Protein AF-A0A850M6I7-F1 (afdb_monomer)

Foldseek 3Di:
DDQLVVLQVVLLVCLVLLVLVVSQVSLVVSLVVCVVVVPLVSNLSSLQSNLSSCQVVLVLVSSLVSLVVSCVSCVVVVVLVSNLSSLLSNLVSCVVVVVLVVSLVSLVVSLVCCVPPVVDLLSNLVSLLSNLVSCVSVVVLVSSLVSLVVSLVSCVVVVNLVSVLSSLQSNLSSCVVVVNLVSNLVSLVSSLVSCVVVVVLPSNLVSLQVNLVSCVVVVVLVSSLVSLVSSLVSCVVSVVPVSNVVSVVSNVVSVVVVVVVVVVD

Solvent-accessible surface area (backbone atoms only — not comparable to full-atom values): 12722 Å² total; per-residue (Å²): 131,54,75,38,56,53,27,36,55,51,14,51,52,27,35,79,71,68,40,24,88,68,10,44,65,31,27,51,56,15,36,57,45,24,57,74,68,63,37,63,70,58,32,31,55,37,26,43,53,42,15,63,29,27,42,86,72,68,37,45,70,61,11,43,55,24,24,53,55,20,30,53,47,20,55,76,69,65,34,65,67,49,34,49,50,26,33,50,54,40,21,54,49,30,42,75,69,68,38,43,69,60,17,47,54,42,41,53,52,41,41,49,46,27,64,76,71,65,66,40,58,64,61,40,11,44,44,28,31,52,51,13,51,47,29,46,76,69,66,39,44,68,62,11,43,56,32,13,52,54,12,26,54,46,9,62,77,67,69,32,55,68,35,31,22,52,14,27,39,53,43,12,52,43,27,46,74,72,68,40,51,70,60,13,48,56,26,35,52,55,17,37,56,40,26,54,74,71,60,38,58,67,60,32,23,51,42,29,40,52,49,14,53,48,30,46,74,72,64,40,53,71,59,12,48,52,27,25,52,54,14,27,57,41,21,55,76,70,67,34,61,69,57,29,52,51,30,50,53,52,48,52,54,53,52,49,55,51,51,56,56,65,73,74,112

Secondary structure (DSSP, 8-state):
--HHHHHHHHHHHHHHTT-HHHHHHHHHHHHHHHHHTT-HHHHHHHHHHHHHHHGGGT-HHHHHHHHHHHHHHHHHTT-HHHHHHHHHHHHHHHHHTT-HHHHHHHHHHHHHHIIIII--HHHHHHHHHHHHHHHHHTT-HHHHHHHHHHHHHHHHHTT-HHHHHHHHHHHHHHHHHTT-HHHHHHHHHHHHHHHHHTT-HHHHHHHHHHHHHHHHHTT-HHHHHHHHHHHHHHHHHTT-HHHHHHHHHHHHHHHHHHHHHHT--

Mean predicted aligned error: 3.93 Å

Structure (mmCIF, N/CA/C/O backbone):
data_AF-A0A850M6I7-F1
#
_entry.id   AF-A0A850M6I7-F1
#
loop_
_atom_site.group_PDB
_atom_site.id
_atom_site.type_symbol
_atom_site.label_atom_id
_atom_site.label_alt_id
_atom_site.label_comp_id
_atom_site.label_asym_id
_atom_site.label_entity_id
_atom_site.label_seq_id
_atom_site.pdbx_PDB_ins_code
_atom_site.Cartn_x
_atom_site.Cartn_y
_atom_site.Cartn_z
_atom_site.occupancy
_atom_site.B_iso_or_equiv
_atom_site.auth_seq_id
_atom_site.auth_comp_id
_atom_site.auth_asym_id
_atom_site.auth_atom_id
_atom_site.pdbx_PDB_model_num
ATOM 1 N N . MET A 1 1 ? -1.818 12.433 -30.921 1.00 75.25 1 MET A N 1
ATOM 2 C CA . MET A 1 1 ? -1.806 11.221 -30.069 1.00 75.25 1 MET A CA 1
ATOM 3 C C . MET A 1 1 ? -1.980 9.997 -30.957 1.00 75.25 1 MET A C 1
ATOM 5 O O . MET A 1 1 ? -3.017 9.905 -31.617 1.00 75.25 1 MET A O 1
ATOM 9 N N . SER A 1 2 ? -0.970 9.123 -31.022 1.00 91.75 2 SER A N 1
ATOM 10 C CA . SER A 1 2 ? -0.988 7.907 -31.856 1.00 91.75 2 SER A CA 1
ATOM 11 C C . SER A 1 2 ? -2.051 6.905 -31.378 1.00 91.75 2 SER A C 1
ATOM 13 O O . SER A 1 2 ? -2.595 7.035 -30.276 1.00 91.75 2 SER A O 1
ATOM 15 N N . LYS A 1 3 ? -2.375 5.895 -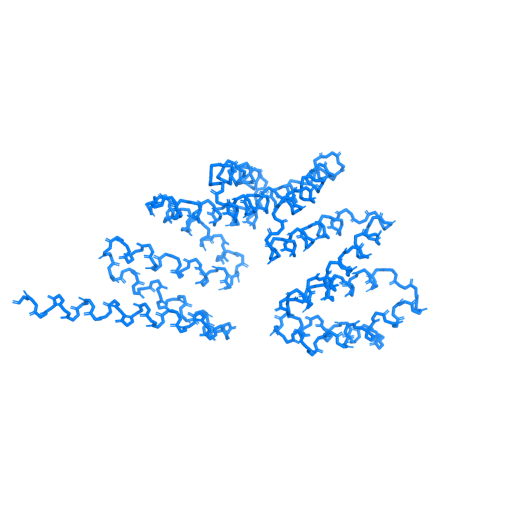32.200 1.00 95.19 3 LYS A N 1
ATOM 16 C CA . LYS A 1 3 ? -3.307 4.821 -31.806 1.00 95.19 3 LYS A CA 1
ATOM 17 C C . LYS A 1 3 ? -2.815 4.092 -30.547 1.00 95.19 3 LYS A C 1
ATOM 19 O O . LYS A 1 3 ? -3.613 3.904 -29.631 1.00 95.19 3 LYS A O 1
ATOM 24 N N . GLY A 1 4 ? -1.519 3.769 -30.476 1.00 96.12 4 GLY A N 1
ATOM 25 C CA . GLY A 1 4 ? -0.890 3.156 -29.300 1.00 96.12 4 GLY A CA 1
ATOM 26 C C . GLY A 1 4 ? -1.052 4.012 -28.042 1.00 96.12 4 GLY A C 1
ATOM 27 O O . GLY A 1 4 ? -1.545 3.529 -27.028 1.00 96.12 4 GLY A O 1
ATOM 28 N N . GLN A 1 5 ? -0.777 5.318 -28.126 1.00 96.19 5 GLN A N 1
ATOM 29 C CA . GLN A 1 5 ? -0.933 6.240 -26.990 1.00 96.19 5 GLN A CA 1
ATOM 30 C C . GLN A 1 5 ? -2.384 6.352 -26.494 1.00 96.19 5 GLN A C 1
ATOM 32 O O . GLN A 1 5 ? -2.624 6.418 -25.288 1.00 96.19 5 GLN A O 1
ATOM 37 N N . LYS A 1 6 ? -3.372 6.350 -27.402 1.00 97.38 6 LYS A N 1
ATOM 38 C CA . LYS A 1 6 ? -4.796 6.355 -27.018 1.00 97.38 6 LYS A CA 1
ATOM 39 C C . LYS A 1 6 ? -5.184 5.071 -26.280 1.00 97.38 6 LYS A C 1
ATOM 41 O O . LYS A 1 6 ? -5.912 5.140 -25.290 1.00 97.38 6 LYS A O 1
ATOM 46 N N . LEU A 1 7 ? -4.710 3.919 -26.760 1.00 98.06 7 LEU A N 1
ATOM 47 C CA . LEU A 1 7 ? -4.954 2.618 -26.135 1.00 98.06 7 LEU A CA 1
ATOM 48 C C . LEU A 1 7 ? -4.300 2.530 -24.756 1.00 98.06 7 LEU A C 1
ATOM 50 O O . LEU A 1 7 ? -4.981 2.162 -23.801 1.00 98.06 7 LEU A O 1
ATOM 54 N N . LEU A 1 8 ? -3.039 2.951 -24.640 1.00 98.06 8 LEU A N 1
ATOM 55 C CA . LEU A 1 8 ? -2.314 3.004 -23.374 1.00 98.06 8 LEU A CA 1
ATOM 56 C C . LEU A 1 8 ? -3.050 3.873 -22.354 1.00 98.06 8 LEU A C 1
ATOM 58 O O . LEU A 1 8 ? -3.381 3.395 -21.275 1.00 98.06 8 LEU A O 1
ATOM 62 N N . ARG A 1 9 ? -3.397 5.115 -22.715 1.00 97.62 9 ARG A N 1
ATOM 63 C CA . ARG A 1 9 ? -4.124 6.027 -21.818 1.00 97.62 9 ARG A CA 1
ATOM 64 C C . ARG A 1 9 ? -5.452 5.433 -21.343 1.00 97.62 9 ARG A C 1
ATOM 66 O O . ARG A 1 9 ? -5.806 5.571 -20.176 1.00 97.62 9 ARG A O 1
ATOM 73 N N . ASN A 1 10 ? -6.195 4.782 -22.239 1.00 97.56 10 ASN A N 1
ATOM 74 C CA . ASN A 1 10 ? -7.451 4.125 -21.883 1.00 97.56 10 ASN A CA 1
ATOM 75 C C . ASN A 1 10 ? -7.222 2.931 -20.942 1.00 97.56 10 ASN A C 1
ATOM 77 O O . ASN A 1 10 ? -7.943 2.791 -19.958 1.00 97.56 10 ASN A O 1
ATOM 81 N N . GLY A 1 11 ? -6.205 2.112 -21.220 1.00 97.88 11 GLY A N 1
ATOM 82 C CA . GLY A 1 11 ? -5.793 1.006 -20.361 1.00 97.88 11 GLY A CA 1
ATOM 83 C C . GLY A 1 11 ? -5.413 1.479 -18.959 1.00 97.88 11 GLY A C 1
ATOM 84 O O . GLY A 1 11 ? -5.957 0.973 -17.986 1.00 97.88 11 GLY A O 1
ATOM 85 N N . ILE A 1 12 ? -4.574 2.5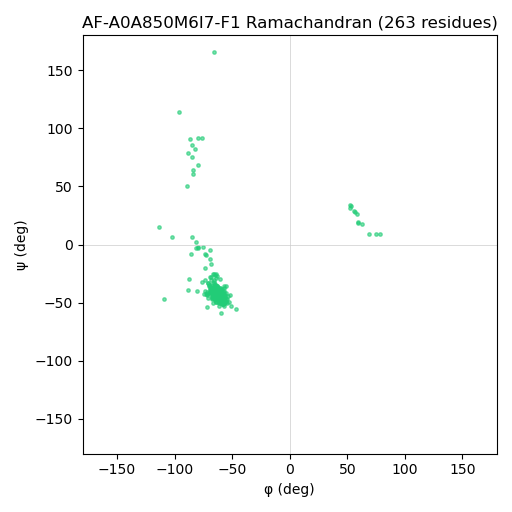12 -18.847 1.00 97.75 12 ILE A N 1
ATOM 86 C CA . ILE A 1 12 ? -4.177 3.117 -17.564 1.00 97.75 12 ILE A CA 1
ATOM 87 C C . ILE A 1 12 ? -5.401 3.571 -16.769 1.00 97.75 12 ILE A C 1
ATOM 89 O O . ILE A 1 12 ? -5.560 3.176 -15.619 1.00 97.75 12 ILE A O 1
ATOM 93 N N . LEU A 1 13 ? -6.319 4.312 -17.394 1.00 96.19 13 LEU A N 1
ATOM 94 C CA . LEU A 1 13 ? -7.533 4.770 -16.716 1.00 96.19 13 LEU A CA 1
ATOM 95 C C . LEU A 1 13 ? -8.390 3.593 -16.223 1.00 96.19 13 LEU A C 1
ATOM 97 O O . LEU A 1 13 ? -8.865 3.586 -15.093 1.00 96.19 13 LEU A O 1
ATOM 101 N N . LEU A 1 14 ? -8.581 2.567 -17.058 1.00 96.38 14 LEU A N 1
ATOM 102 C CA . LEU A 1 14 ? -9.333 1.371 -16.666 1.00 96.38 14 LEU A CA 1
ATOM 103 C C . LEU A 1 14 ? -8.640 0.596 -15.541 1.00 96.38 14 LEU A C 1
ATOM 105 O O . LEU A 1 14 ? -9.327 0.013 -14.703 1.00 96.38 14 LEU A O 1
ATOM 109 N N . THR A 1 15 ? -7.308 0.575 -15.534 1.00 93.88 15 THR A N 1
ATOM 110 C CA . THR A 1 15 ? -6.487 0.058 -14.439 1.00 93.88 15 THR A CA 1
ATOM 111 C C . THR A 1 15 ? -6.810 0.867 -13.178 1.00 93.88 15 THR A C 1
ATOM 113 O O . THR A 1 15 ? -7.379 0.327 -12.241 1.00 93.88 15 THR A O 1
ATOM 116 N N . GLU A 1 16 ? -6.625 2.180 -13.164 1.00 89.44 16 GLU A N 1
ATOM 117 C CA . GLU A 1 16 ? -6.916 3.025 -11.992 1.00 89.44 16 GLU A CA 1
ATOM 118 C C . GLU A 1 16 ? -8.360 2.893 -11.460 1.00 89.44 16 GLU A C 1
ATOM 120 O O . GLU A 1 16 ? -8.585 2.883 -10.248 1.00 89.44 16 GLU A O 1
ATOM 125 N N . GLU A 1 17 ? -9.342 2.704 -12.347 1.00 89.62 17 GLU A N 1
ATOM 126 C CA . GLU A 1 17 ? -10.754 2.474 -12.002 1.00 89.62 17 GLU A CA 1
ATOM 127 C C . GLU A 1 17 ? -11.069 1.061 -11.470 1.00 89.62 17 GLU A C 1
ATOM 129 O O . GLU A 1 17 ? -12.226 0.749 -11.169 1.00 89.62 17 GLU A O 1
ATOM 134 N N . GLY A 1 18 ? -10.087 0.166 -11.399 1.00 89.31 18 GLY A N 1
ATOM 135 C CA . GLY A 1 18 ? -10.280 -1.214 -10.962 1.00 89.31 18 GLY A CA 1
ATOM 136 C C . GLY A 1 18 ? -10.888 -2.145 -12.015 1.00 89.31 18 GLY A C 1
ATOM 137 O O . GLY A 1 18 ? -11.245 -3.289 -11.723 1.00 89.31 18 GLY A O 1
ATOM 138 N N . LYS A 1 19 ? -11.018 -1.691 -13.264 1.00 94.88 19 LYS A N 1
ATOM 139 C CA . LYS A 1 19 ? -11.614 -2.437 -14.386 1.00 94.88 19 LYS A CA 1
ATOM 140 C C . LYS A 1 19 ? -10.558 -3.271 -15.118 1.00 94.88 19 LYS A C 1
ATOM 142 O O . LYS A 1 19 ? -10.478 -3.267 -16.348 1.00 94.88 19 LYS A O 1
ATOM 147 N N . TRP A 1 20 ? -9.787 -4.051 -14.363 1.00 96.00 20 TRP A N 1
ATOM 148 C CA . TRP A 1 20 ? -8.590 -4.766 -14.827 1.00 96.00 20 TRP A CA 1
ATOM 149 C C . TRP A 1 20 ? -8.829 -5.656 -16.055 1.00 96.00 20 TRP A C 1
ATOM 151 O O . TRP A 1 20 ? -8.080 -5.593 -17.024 1.00 96.00 20 TRP A O 1
ATOM 161 N N . LYS A 1 21 ? -9.933 -6.420 -16.070 1.00 97.31 21 LYS A N 1
ATOM 162 C CA . LYS A 1 21 ? -10.300 -7.300 -17.200 1.00 97.31 21 LYS A CA 1
ATOM 163 C C . LYS A 1 21 ? -10.515 -6.541 -18.516 1.00 97.31 21 LYS A C 1
ATOM 165 O O . LYS A 1 21 ? -10.314 -7.112 -19.580 1.00 97.31 21 LYS A O 1
ATOM 170 N N . LYS A 1 22 ? -10.951 -5.277 -18.450 1.00 97.62 22 LYS A N 1
ATOM 171 C CA . LYS A 1 22 ? -11.131 -4.414 -19.629 1.00 97.62 22 LYS A CA 1
ATOM 172 C C . LYS A 1 22 ? -9.845 -3.675 -19.996 1.00 97.62 22 LYS A C 1
ATOM 174 O O . LYS A 1 22 ? -9.652 -3.372 -21.167 1.00 97.62 22 LYS A O 1
ATOM 179 N N . SER A 1 23 ? -8.998 -3.391 -19.007 1.00 97.88 23 SER A N 1
ATOM 180 C CA . SER A 1 23 ? -7.716 -2.715 -19.199 1.00 97.88 23 SER A CA 1
ATOM 181 C C . SER A 1 23 ? -6.721 -3.564 -19.994 1.00 97.88 23 SER A C 1
ATOM 183 O O . SER A 1 23 ? -6.196 -3.100 -21.004 1.00 97.88 23 SER A O 1
ATOM 185 N N . ILE A 1 24 ? -6.524 -4.825 -19.588 1.00 98.56 24 ILE A N 1
ATOM 186 C CA . ILE A 1 24 ? -5.531 -5.744 -20.170 1.00 98.56 24 ILE A CA 1
ATOM 187 C C . ILE A 1 24 ? -5.540 -5.756 -21.709 1.00 98.56 24 ILE A C 1
ATOM 189 O O . ILE A 1 24 ? -4.509 -5.413 -22.282 1.00 98.56 24 ILE A O 1
ATOM 193 N N . PRO A 1 25 ? -6.663 -6.020 -22.410 1.00 98.44 25 PRO A N 1
ATOM 194 C CA . PRO A 1 25 ? -6.646 -6.070 -23.874 1.00 98.44 25 PRO A CA 1
ATOM 195 C C . PRO A 1 25 ? -6.296 -4.723 -24.529 1.00 98.44 25 PRO A C 1
ATOM 197 O O . PRO A 1 25 ? -5.793 -4.693 -25.648 1.00 98.44 25 PRO A O 1
ATOM 200 N N . LYS A 1 26 ? -6.551 -3.587 -23.862 1.00 98.44 26 LYS A N 1
ATOM 201 C CA . LYS A 1 26 ? -6.135 -2.265 -24.362 1.00 98.44 26 LYS A CA 1
ATOM 202 C C . LYS A 1 26 ? -4.632 -2.076 -24.234 1.00 98.44 26 LYS A C 1
ATOM 204 O O . LYS A 1 26 ? -4.007 -1.582 -25.168 1.00 98.44 26 LYS A O 1
ATOM 209 N N . LEU A 1 27 ? -4.071 -2.484 -23.100 1.00 98.56 27 LEU A N 1
ATOM 210 C CA . LEU A 1 27 ? -2.638 -2.418 -22.851 1.00 98.56 27 LEU A CA 1
ATOM 211 C C . LEU A 1 27 ? -1.858 -3.402 -23.738 1.00 98.56 27 LEU A C 1
ATOM 213 O O . LEU A 1 27 ? -0.820 -3.026 -24.263 1.00 98.56 27 LEU A O 1
ATOM 217 N N . GLU A 1 28 ? -2.370 -4.609 -23.991 1.00 98.50 28 GLU A N 1
ATOM 218 C CA . GLU A 1 28 ? -1.746 -5.578 -24.910 1.00 98.50 28 GLU A CA 1
ATOM 219 C C . GLU A 1 28 ? -1.690 -5.045 -26.348 1.00 98.50 28 GLU A C 1
ATOM 221 O O . GLU A 1 28 ? -0.625 -5.035 -26.960 1.00 98.50 28 GLU A O 1
ATOM 226 N N . GLN A 1 29 ? -2.796 -4.489 -26.857 1.00 98.31 29 GLN A N 1
ATOM 227 C CA . GLN A 1 29 ? -2.811 -3.856 -28.183 1.00 98.31 29 GLN A CA 1
ATOM 228 C C . GLN A 1 29 ? -1.876 -2.641 -28.265 1.00 98.31 29 GLN A C 1
ATOM 230 O O . GLN A 1 29 ? -1.280 -2.384 -29.309 1.00 98.31 29 GLN A O 1
ATOM 235 N N . ALA A 1 30 ? -1.759 -1.861 -27.185 1.00 98.50 30 ALA A N 1
ATOM 236 C CA . ALA A 1 30 ? -0.800 -0.760 -27.129 1.00 98.50 30 ALA A CA 1
ATOM 237 C C . ALA A 1 30 ? 0.644 -1.284 -27.170 1.00 98.50 30 ALA A C 1
ATOM 239 O O . ALA A 1 30 ? 1.459 -0.759 -27.925 1.00 98.50 30 ALA A O 1
ATOM 240 N N . LEU A 1 31 ? 0.937 -2.346 -26.412 1.00 98.50 31 LEU A N 1
ATOM 241 C CA . LEU A 1 31 ? 2.252 -2.977 -26.351 1.00 98.50 31 LEU A CA 1
ATOM 242 C C . LEU A 1 31 ? 2.703 -3.487 -27.725 1.00 98.50 31 LEU A C 1
ATOM 244 O O . LEU A 1 31 ? 3.836 -3.229 -28.114 1.00 98.50 31 LEU A O 1
ATOM 248 N N . GLU A 1 32 ? 1.826 -4.150 -28.483 1.00 98.31 32 GLU A N 1
ATOM 249 C CA . GLU A 1 32 ? 2.121 -4.615 -29.851 1.00 98.31 32 GLU A CA 1
ATOM 250 C C . GLU A 1 32 ? 2.525 -3.467 -30.789 1.00 98.31 32 GLU A C 1
ATOM 252 O O . GLU A 1 32 ? 3.493 -3.575 -31.551 1.00 98.31 32 GLU A O 1
ATOM 257 N N . ILE A 1 33 ? 1.813 -2.339 -30.704 1.00 98.19 33 ILE A N 1
ATOM 258 C CA . ILE A 1 33 ? 2.122 -1.141 -31.491 1.00 98.19 33 ILE A CA 1
ATOM 259 C C . ILE A 1 33 ? 3.495 -0.597 -31.093 1.00 98.19 33 ILE A C 1
ATOM 261 O O . ILE A 1 33 ? 4.334 -0.375 -31.961 1.00 98.19 33 ILE A O 1
ATOM 265 N N . PHE A 1 34 ? 3.761 -0.434 -29.796 1.00 98.38 34 PHE A N 1
ATOM 266 C CA . PHE A 1 34 ? 5.032 0.127 -29.333 1.00 98.38 34 PHE A CA 1
ATOM 267 C C . PHE A 1 34 ? 6.230 -0.790 -29.589 1.00 98.38 34 PHE A C 1
ATOM 269 O O . PHE A 1 34 ? 7.319 -0.288 -29.858 1.00 98.38 34 PHE A O 1
ATOM 276 N 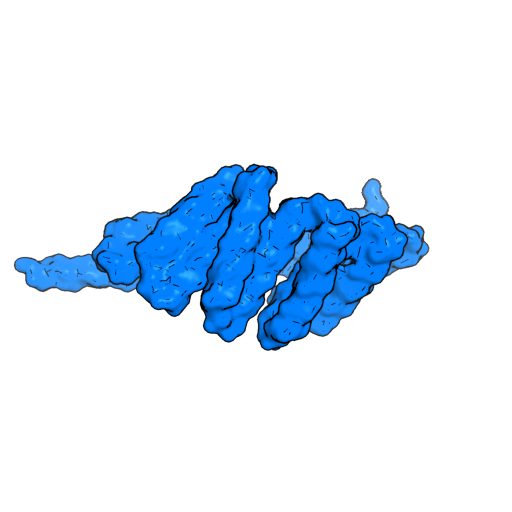N . LEU A 1 35 ? 6.035 -2.114 -29.579 1.00 97.56 35 LEU A N 1
ATOM 277 C CA . LEU A 1 35 ? 7.039 -3.086 -30.023 1.00 97.56 35 LEU A CA 1
ATOM 278 C C . LEU A 1 35 ? 7.384 -2.894 -31.505 1.00 97.56 35 LEU A C 1
ATOM 280 O O . LEU A 1 35 ? 8.560 -2.884 -31.863 1.00 97.56 35 LEU A O 1
ATOM 284 N N . THR A 1 36 ? 6.375 -2.680 -32.354 1.00 97.44 36 THR A N 1
ATOM 285 C CA . THR A 1 36 ? 6.567 -2.407 -33.790 1.00 97.44 36 THR A CA 1
ATOM 286 C C . THR A 1 36 ? 7.271 -1.067 -34.018 1.00 97.44 36 THR A C 1
ATOM 288 O O . THR A 1 36 ? 8.178 -0.968 -34.841 1.00 97.44 36 THR A O 1
ATOM 291 N N . GLU A 1 37 ? 6.896 -0.045 -33.248 1.00 96.44 37 GLU A N 1
ATOM 292 C CA . GLU A 1 37 ? 7.518 1.285 -33.260 1.00 96.44 37 GLU A CA 1
ATOM 293 C C . GLU A 1 37 ? 8.910 1.303 -32.598 1.00 96.44 37 GLU A C 1
ATOM 295 O O . GLU A 1 37 ? 9.612 2.308 -32.688 1.00 96.44 37 GLU A O 1
ATOM 300 N N . LYS A 1 38 ? 9.320 0.209 -31.933 1.00 96.12 38 LYS A N 1
ATOM 301 C CA . LYS A 1 38 ? 10.547 0.102 -31.120 1.00 96.12 38 LYS A CA 1
ATOM 302 C C . LYS A 1 38 ? 10.670 1.211 -30.064 1.00 96.12 38 LYS A C 1
ATOM 304 O O . LYS A 1 38 ? 11.769 1.659 -29.740 1.00 96.12 38 LYS A O 1
ATOM 309 N N . ASN A 1 39 ? 9.541 1.653 -29.512 1.00 96.25 39 ASN A N 1
ATOM 310 C CA . ASN A 1 39 ? 9.495 2.713 -28.511 1.00 96.25 39 ASN A CA 1
ATOM 311 C C . ASN A 1 39 ? 9.694 2.133 -27.102 1.00 96.25 39 ASN A C 1
ATOM 313 O O . ASN A 1 39 ? 8.729 1.743 -26.446 1.00 96.25 39 ASN A O 1
ATOM 317 N N . GLN A 1 40 ? 10.949 2.070 -26.648 1.00 95.69 40 GLN A N 1
ATOM 318 C CA . GLN A 1 40 ? 11.316 1.421 -25.381 1.00 95.69 40 GLN A CA 1
ATOM 319 C C . GLN A 1 40 ? 10.631 2.035 -24.156 1.00 95.69 40 GLN A C 1
ATOM 321 O O . GLN A 1 40 ? 10.140 1.297 -23.305 1.00 95.69 40 GLN A O 1
ATOM 326 N N . GLU A 1 41 ? 10.509 3.363 -24.102 1.00 95.31 41 GLU A N 1
ATOM 327 C CA . GLU A 1 41 ? 9.822 4.062 -23.008 1.00 95.31 41 GLU A CA 1
ATOM 328 C C . GLU A 1 41 ? 8.355 3.629 -22.900 1.00 95.31 41 GLU A C 1
ATOM 330 O O . GLU A 1 41 ? 7.869 3.264 -21.827 1.00 95.31 41 GLU A O 1
ATOM 335 N N . MET A 1 42 ? 7.645 3.610 -24.031 1.00 97.44 42 MET A N 1
ATOM 336 C CA . MET A 1 42 ? 6.235 3.224 -24.057 1.00 97.44 42 MET A CA 1
ATOM 337 C C . MET A 1 42 ? 6.046 1.724 -23.814 1.00 97.44 42 MET A C 1
ATOM 339 O O . MET A 1 42 ? 5.064 1.335 -23.178 1.00 97.44 42 MET A O 1
ATOM 343 N N . ILE A 1 43 ? 6.979 0.876 -24.263 1.00 98.38 43 ILE A N 1
ATOM 344 C CA . ILE A 1 43 ? 6.992 -0.559 -23.943 1.00 98.38 43 ILE A CA 1
ATOM 345 C C . ILE A 1 43 ? 7.132 -0.746 -22.428 1.00 98.38 43 ILE A C 1
ATOM 347 O O . ILE A 1 43 ? 6.299 -1.429 -21.829 1.00 98.38 43 ILE A O 1
ATOM 351 N N . ALA A 1 44 ? 8.136 -0.124 -21.802 1.00 97.88 44 ALA A N 1
ATOM 352 C CA . ALA A 1 44 ? 8.395 -0.223 -20.368 1.00 97.88 44 ALA A CA 1
ATOM 353 C C . ALA A 1 44 ? 7.172 0.218 -19.548 1.00 97.88 44 ALA A C 1
ATOM 355 O O . ALA A 1 44 ? 6.665 -0.544 -18.719 1.00 97.88 44 ALA A O 1
ATOM 356 N N . LEU A 1 45 ? 6.624 1.396 -19.861 1.00 97.38 45 LEU A N 1
ATOM 357 C CA . LEU A 1 45 ? 5.430 1.927 -19.206 1.00 97.38 45 LEU A CA 1
ATOM 358 C C . LEU A 1 45 ? 4.231 0.978 -19.346 1.00 97.38 45 LEU A C 1
ATOM 360 O O . LEU A 1 45 ? 3.560 0.658 -18.365 1.00 97.38 45 LEU A O 1
ATOM 364 N N . THR A 1 46 ? 3.976 0.478 -20.558 1.00 98.38 46 THR A N 1
ATOM 365 C CA . THR A 1 46 ? 2.845 -0.425 -20.823 1.00 98.38 46 THR A CA 1
ATOM 366 C C . THR A 1 46 ? 2.985 -1.748 -20.069 1.00 98.38 46 THR A C 1
ATOM 368 O O . THR A 1 46 ? 1.999 -2.254 -19.530 1.00 98.38 46 THR A O 1
ATOM 371 N N . ARG A 1 47 ? 4.203 -2.301 -19.983 1.00 98.62 47 ARG A N 1
ATOM 372 C CA . ARG A 1 47 ? 4.480 -3.533 -19.230 1.00 98.62 47 ARG A CA 1
ATOM 373 C C . ARG A 1 47 ? 4.229 -3.363 -17.737 1.00 98.62 47 ARG A C 1
ATOM 375 O O . ARG A 1 47 ? 3.557 -4.211 -17.153 1.00 98.62 47 ARG A O 1
ATOM 382 N N . SER A 1 48 ? 4.677 -2.256 -17.144 1.00 98.19 48 SER A N 1
ATOM 383 C CA . SER A 1 48 ? 4.383 -1.946 -15.739 1.00 98.19 48 SER A CA 1
ATOM 384 C C . SER A 1 48 ? 2.868 -1.953 -15.474 1.00 98.19 48 SER A C 1
ATOM 386 O O . SER A 1 48 ? 2.377 -2.690 -14.613 1.00 98.19 48 SER A O 1
ATOM 388 N N . PHE A 1 49 ? 2.083 -1.266 -16.312 1.00 98.38 49 PHE A N 1
ATOM 389 C CA . PHE A 1 49 ? 0.624 -1.243 -16.167 1.00 98.38 49 PHE A CA 1
ATOM 390 C C . PHE A 1 49 ? -0.062 -2.591 -16.425 1.00 98.38 49 PHE A C 1
ATOM 392 O O . PHE A 1 49 ? -1.063 -2.893 -15.768 1.00 98.38 49 PHE A O 1
ATOM 399 N N . LEU A 1 50 ? 0.452 -3.422 -17.338 1.00 98.56 50 LEU A N 1
ATOM 400 C CA . LEU A 1 50 ? -0.047 -4.791 -17.514 1.00 98.56 50 LEU A CA 1
ATOM 401 C C . LEU A 1 50 ? 0.186 -5.622 -16.254 1.00 98.56 50 LEU A C 1
ATOM 403 O O . LEU A 1 50 ? -0.735 -6.298 -15.794 1.00 98.56 50 LEU A O 1
ATOM 407 N N . GLY A 1 51 ? 1.382 -5.536 -15.666 1.00 98.12 51 GLY A N 1
ATOM 408 C CA . GLY A 1 51 ? 1.691 -6.207 -14.407 1.00 98.12 51 GLY A CA 1
ATOM 409 C C . GLY A 1 51 ? 0.732 -5.791 -13.290 1.00 98.12 51 GLY A C 1
ATOM 410 O O . GLY A 1 51 ? 0.129 -6.642 -12.625 1.00 98.12 51 GLY A O 1
ATOM 411 N N . MET A 1 52 ? 0.495 -4.482 -13.153 1.00 97.81 52 MET A N 1
ATOM 412 C CA . MET A 1 52 ? -0.466 -3.931 -12.193 1.00 97.81 52 MET A CA 1
ATOM 413 C C . MET A 1 52 ? -1.896 -4.422 -12.436 1.00 97.81 52 MET A C 1
ATOM 415 O O . MET A 1 52 ? -2.610 -4.679 -11.470 1.00 97.81 52 MET A O 1
ATOM 419 N N . ALA A 1 53 ? -2.323 -4.578 -13.693 1.00 97.94 53 ALA A N 1
ATOM 420 C CA . ALA A 1 53 ? -3.659 -5.064 -14.035 1.00 97.94 53 ALA A CA 1
ATOM 421 C C . ALA A 1 53 ? -3.817 -6.586 -13.837 1.00 97.94 53 ALA A C 1
ATOM 423 O O . ALA A 1 53 ? -4.896 -7.054 -13.465 1.00 97.94 53 ALA A O 1
ATOM 424 N N . TYR A 1 54 ? -2.756 -7.371 -14.038 1.00 98.44 54 TYR A N 1
ATOM 425 C CA . TYR A 1 54 ? -2.772 -8.820 -13.821 1.00 98.44 54 TYR A CA 1
ATOM 426 C C . TYR A 1 54 ? -2.818 -9.210 -12.342 1.00 98.44 54 TYR A C 1
ATOM 428 O O . TYR A 1 54 ? -3.570 -10.113 -11.956 1.00 98.44 54 TYR A O 1
ATOM 436 N N . ARG A 1 55 ? -2.067 -8.497 -11.499 1.00 97.62 55 ARG A N 1
ATOM 437 C CA . ARG A 1 55 ? -1.936 -8.758 -10.059 1.00 97.62 55 ARG A CA 1
ATOM 438 C C . ARG A 1 55 ? -3.274 -8.906 -9.300 1.00 97.62 55 ARG A C 1
ATOM 440 O O . ARG A 1 55 ? -3.455 -9.938 -8.652 1.00 97.62 55 ARG A O 1
ATOM 447 N N . PRO A 1 56 ? -4.251 -7.978 -9.378 1.00 95.44 56 PRO A N 1
ATOM 448 C CA . PRO A 1 56 ? -5.533 -8.096 -8.669 1.00 95.44 56 PRO A CA 1
ATOM 449 C C . PRO A 1 56 ? -6.429 -9.225 -9.199 1.00 95.44 56 PRO A C 1
ATOM 451 O O . PRO A 1 56 ? -7.345 -9.661 -8.504 1.00 95.44 56 PRO A O 1
ATOM 454 N N . LEU A 1 57 ? -6.163 -9.736 -10.406 1.00 96.81 57 LEU A N 1
ATOM 455 C CA . LEU A 1 57 ? -6.836 -10.914 -10.960 1.00 96.81 57 LEU A CA 1
ATOM 456 C C . LEU A 1 57 ? -6.188 -12.233 -10.513 1.00 96.81 57 LEU A C 1
ATOM 458 O O . LEU A 1 57 ? -6.582 -13.289 -11.002 1.00 96.81 57 LEU A O 1
ATOM 462 N N . L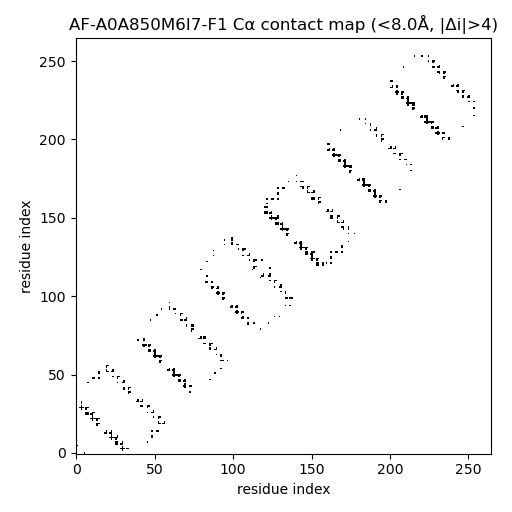YS A 1 58 ? -5.204 -12.180 -9.600 1.00 97.38 58 LYS A N 1
ATOM 463 C CA . LYS A 1 58 ? -4.394 -13.320 -9.139 1.00 97.38 58 LYS A CA 1
ATOM 464 C C . LYS A 1 58 ? -3.623 -14.025 -10.260 1.00 97.38 58 LYS A C 1
ATOM 466 O O . LYS A 1 58 ? -3.186 -15.157 -10.089 1.00 97.38 58 LYS A O 1
ATOM 471 N N . ARG A 1 59 ? -3.429 -13.346 -11.395 1.00 98.19 59 ARG A N 1
ATOM 472 C CA . ARG A 1 59 ? -2.572 -13.794 -12.501 1.00 98.19 59 ARG A CA 1
ATOM 473 C C . ARG A 1 59 ? -1.131 -13.393 -12.194 1.00 98.19 59 ARG A C 1
ATOM 475 O O . ARG A 1 59 ? -0.567 -12.509 -12.830 1.00 98.19 59 ARG A O 1
ATOM 482 N N . TYR A 1 60 ? -0.585 -13.962 -11.124 1.00 98.19 60 TYR A N 1
ATOM 483 C CA . TYR A 1 60 ? 0.679 -13.509 -10.547 1.00 98.19 60 TYR A CA 1
ATOM 484 C C . TYR A 1 60 ? 1.870 -13.801 -11.454 1.00 98.19 60 TYR A C 1
ATOM 486 O O . TYR A 1 60 ? 2.746 -12.958 -11.583 1.00 98.19 60 TYR A O 1
ATOM 494 N N . GLU A 1 61 ? 1.880 -14.950 -12.123 1.00 98.25 61 GLU A N 1
ATOM 495 C CA . GLU A 1 61 ? 2.930 -15.340 -13.063 1.00 98.25 61 GLU A CA 1
ATOM 496 C C . GLU A 1 61 ? 2.968 -14.394 -14.269 1.00 98.25 61 GLU A C 1
ATOM 498 O O . GLU A 1 61 ? 4.040 -13.946 -14.671 1.00 98.25 61 GLU A O 1
ATOM 503 N N . ASP A 1 62 ? 1.798 -14.017 -14.795 1.00 98.31 62 ASP A N 1
ATOM 504 C CA . ASP A 1 62 ? 1.701 -13.018 -15.861 1.00 98.31 62 ASP A CA 1
ATOM 505 C C . ASP A 1 62 ? 2.182 -11.650 -15.378 1.00 98.31 62 ASP A C 1
ATOM 507 O O . ASP A 1 62 ? 2.922 -10.977 -16.092 1.00 98.31 62 ASP A O 1
ATOM 511 N N . ALA A 1 63 ? 1.800 -11.247 -14.161 1.00 98.56 63 ALA A N 1
ATOM 512 C CA . ALA A 1 63 ? 2.233 -9.982 -13.583 1.00 98.56 63 ALA A CA 1
ATOM 513 C C . ALA A 1 63 ? 3.757 -9.924 -13.414 1.00 98.56 63 ALA A C 1
ATOM 515 O O . ALA A 1 63 ? 4.385 -8.978 -13.884 1.00 98.56 63 ALA A O 1
ATOM 516 N N . LEU A 1 64 ? 4.348 -10.962 -12.812 1.00 98.62 64 LEU A N 1
ATOM 517 C CA . LEU A 1 64 ? 5.793 -11.094 -12.632 1.00 98.62 64 LEU A CA 1
ATOM 518 C C . LEU A 1 64 ? 6.523 -11.055 -13.972 1.00 98.62 64 LEU A C 1
ATOM 520 O O . LEU A 1 64 ? 7.466 -10.289 -14.109 1.00 98.62 64 LEU A O 1
ATOM 524 N N . LYS A 1 65 ? 6.028 -11.771 -14.990 1.00 98.56 65 LYS A N 1
ATOM 525 C CA . LYS A 1 65 ? 6.603 -11.718 -16.340 1.00 98.56 65 LYS A CA 1
ATOM 526 C C . LYS A 1 65 ? 6.644 -10.291 -16.886 1.00 98.56 65 LYS A C 1
ATOM 528 O O . LYS A 1 65 ? 7.646 -9.897 -17.474 1.00 98.56 65 LYS A O 1
ATOM 533 N N . GLN A 1 66 ? 5.577 -9.508 -16.715 1.00 98.69 66 GLN A N 1
ATOM 534 C CA . GLN A 1 66 ? 5.584 -8.121 -17.188 1.00 98.69 66 GLN A CA 1
ATOM 535 C C . GLN A 1 66 ? 6.524 -7.231 -16.377 1.00 98.69 66 GLN A C 1
ATOM 537 O O . GLN A 1 66 ? 7.209 -6.402 -16.969 1.00 98.69 66 GLN A O 1
ATOM 542 N N . PHE A 1 67 ? 6.586 -7.408 -15.055 1.00 98.56 67 PHE A N 1
ATOM 543 C CA . PHE A 1 67 ? 7.489 -6.635 -14.206 1.00 98.56 67 PHE A CA 1
ATOM 544 C C . PHE A 1 67 ? 8.965 -6.991 -14.422 1.00 98.56 67 PHE A C 1
ATOM 546 O O . PHE A 1 67 ? 9.798 -6.093 -14.395 1.00 98.56 67 PHE A O 1
ATOM 553 N N . ASP A 1 68 ? 9.295 -8.252 -14.709 1.00 98.12 68 ASP A N 1
ATOM 554 C CA . ASP A 1 68 ? 10.655 -8.677 -15.059 1.00 98.12 68 ASP A CA 1
ATOM 555 C C . ASP A 1 68 ? 11.097 -8.078 -16.402 1.00 98.12 68 ASP A C 1
ATOM 557 O O . ASP A 1 68 ? 12.215 -7.583 -16.533 1.00 98.12 68 ASP A O 1
ATOM 561 N N . GLU A 1 69 ? 10.219 -8.081 -17.408 1.00 98.31 69 GLU A N 1
ATOM 562 C CA . GLU A 1 69 ? 10.493 -7.433 -18.695 1.00 98.31 69 GLU A CA 1
ATOM 563 C C . GLU A 1 69 ? 10.580 -5.904 -18.555 1.00 98.31 69 GLU A C 1
ATOM 565 O O . GLU A 1 69 ? 11.433 -5.277 -19.177 1.00 98.31 69 GLU A O 1
ATOM 570 N N . PHE A 1 70 ? 9.747 -5.298 -17.704 1.00 98.44 70 PHE A N 1
ATOM 571 C CA . PHE A 1 70 ? 9.866 -3.886 -17.338 1.00 98.44 70 PHE A CA 1
ATOM 572 C C . PHE A 1 70 ? 11.214 -3.594 -16.667 1.00 98.44 70 PHE A C 1
ATOM 574 O O . PHE A 1 70 ? 11.899 -2.675 -17.105 1.00 98.44 70 PHE A O 1
ATOM 581 N N . LEU A 1 71 ? 11.630 -4.406 -15.684 1.00 96.69 71 LEU A N 1
ATOM 582 C CA . LEU A 1 71 ? 12.907 -4.278 -14.976 1.00 96.69 71 LEU A CA 1
ATOM 583 C C . LEU A 1 71 ? 14.100 -4.304 -15.940 1.00 96.69 71 LEU A C 1
ATOM 585 O O . LEU A 1 71 ? 14.991 -3.466 -15.831 1.00 96.69 71 LEU A O 1
ATOM 589 N N . LYS A 1 72 ? 14.119 -5.234 -16.903 1.00 96.75 72 LYS A N 1
ATOM 590 C CA . LYS A 1 72 ? 15.186 -5.298 -17.919 1.00 96.75 72 LYS A CA 1
ATOM 591 C C . LYS A 1 72 ? 15.298 -3.988 -18.701 1.00 96.75 72 LYS A C 1
ATOM 593 O O . LYS A 1 72 ? 16.392 -3.448 -18.828 1.00 96.75 72 LYS A O 1
ATOM 598 N N . LEU A 1 73 ? 14.167 -3.451 -19.158 1.00 97.00 73 LEU A N 1
ATOM 599 C CA . LEU A 1 73 ? 14.131 -2.220 -19.949 1.00 97.00 73 LEU A CA 1
ATOM 600 C C . LEU A 1 73 ? 14.613 -1.005 -19.157 1.00 97.00 73 LEU A C 1
ATOM 602 O O . LEU A 1 73 ? 15.429 -0.233 -19.650 1.00 97.00 73 LEU A O 1
ATOM 606 N N . VAL A 1 74 ? 14.161 -0.845 -17.914 1.00 95.00 74 VAL A N 1
ATOM 607 C CA . VAL A 1 74 ? 14.581 0.294 -17.080 1.00 95.00 74 VAL A CA 1
ATOM 608 C C . VAL A 1 74 ? 16.051 0.198 -16.664 1.00 95.00 74 VAL A C 1
ATOM 610 O O . VAL A 1 74 ? 16.703 1.230 -16.527 1.00 95.00 74 VAL A O 1
ATOM 613 N N . ILE A 1 75 ? 16.619 -1.011 -16.556 1.00 91.62 75 ILE A N 1
ATOM 614 C CA . ILE A 1 75 ? 18.073 -1.197 -16.412 1.00 91.62 75 ILE A CA 1
ATOM 615 C C . ILE A 1 75 ? 18.805 -0.708 -17.670 1.00 91.62 75 ILE A C 1
ATOM 617 O O . ILE A 1 75 ? 19.751 0.072 -17.557 1.00 91.62 75 ILE A O 1
ATOM 621 N N . GLU A 1 76 ? 18.371 -1.128 -18.862 1.00 94.06 76 GLU A N 1
ATOM 622 C CA . GLU A 1 76 ? 18.979 -0.716 -20.139 1.00 94.06 76 GLU A CA 1
ATOM 623 C C . GLU A 1 76 ? 18.899 0.801 -20.352 1.00 94.06 76 GLU A C 1
ATOM 625 O O . GLU A 1 76 ? 19.866 1.431 -20.785 1.00 94.06 76 GLU A O 1
ATOM 630 N N . MET A 1 77 ? 17.770 1.403 -19.976 1.00 94.06 77 MET A N 1
ATOM 631 C CA . MET A 1 77 ? 17.542 2.848 -20.022 1.00 94.06 77 MET A CA 1
ATOM 632 C C . MET A 1 77 ? 18.298 3.617 -18.930 1.00 94.06 77 MET A C 1
ATOM 634 O O . MET A 1 77 ? 18.313 4.847 -18.955 1.00 94.06 77 MET A O 1
ATOM 638 N N . LYS A 1 78 ? 18.924 2.918 -17.973 1.00 89.69 78 LYS A N 1
ATOM 639 C CA . LYS A 1 78 ? 19.521 3.499 -16.759 1.00 89.69 78 LYS A CA 1
ATOM 640 C C . LYS A 1 78 ? 18.511 4.325 -15.948 1.00 89.69 78 LYS A C 1
ATOM 642 O O . LYS A 1 78 ? 18.890 5.263 -15.244 1.00 89.69 78 LYS A O 1
ATOM 647 N N . ASP A 1 79 ? 17.232 3.959 -16.032 1.00 89.56 79 ASP A N 1
ATOM 648 C CA . ASP A 1 79 ? 16.148 4.554 -15.261 1.00 89.56 79 ASP A CA 1
ATOM 649 C C . ASP A 1 79 ? 16.138 3.964 -13.851 1.00 89.56 79 ASP A C 1
ATOM 651 O O . ASP A 1 79 ? 15.530 2.940 -13.540 1.00 89.56 79 ASP A O 1
ATOM 655 N N . ARG A 1 80 ? 16.851 4.665 -12.983 1.00 82.44 80 ARG A N 1
ATOM 656 C CA . ARG A 1 80 ? 17.020 4.354 -11.568 1.00 82.44 80 ARG A CA 1
ATOM 657 C C . ARG A 1 80 ? 15.689 4.254 -10.817 1.00 82.44 80 ARG A C 1
ATOM 659 O O . ARG A 1 80 ? 15.518 3.353 -9.995 1.00 82.44 80 ARG A O 1
ATOM 666 N N . PHE A 1 81 ? 14.745 5.145 -11.119 1.00 82.19 81 PHE A N 1
ATOM 667 C CA . PHE A 1 81 ? 13.423 5.144 -10.495 1.00 82.19 81 PHE A CA 1
ATOM 668 C C . PHE A 1 81 ? 12.585 3.972 -10.999 1.00 82.19 81 PHE A C 1
ATOM 670 O O . PHE A 1 81 ? 11.977 3.260 -10.199 1.00 82.19 81 PHE A O 1
ATOM 677 N N . GLY A 1 82 ? 12.624 3.714 -12.306 1.00 91.44 82 GLY A N 1
ATOM 678 C CA . GLY A 1 82 ? 12.004 2.546 -12.918 1.00 91.44 82 GLY A CA 1
ATOM 679 C C . GLY A 1 82 ? 12.510 1.231 -12.321 1.00 91.44 82 GLY A C 1
ATOM 680 O O . GLY A 1 82 ? 11.704 0.358 -11.999 1.00 91.44 82 GLY A O 1
ATOM 681 N N . VAL A 1 83 ? 13.825 1.101 -12.094 1.00 90.38 83 VAL A N 1
ATOM 682 C CA . VAL A 1 83 ? 14.427 -0.076 -11.441 1.00 90.38 83 VAL A CA 1
ATOM 683 C C . VAL A 1 83 ? 13.835 -0.285 -10.048 1.00 90.38 83 VAL A C 1
ATOM 685 O O . VAL A 1 83 ? 13.362 -1.382 -9.741 1.00 90.38 83 VAL A O 1
ATOM 688 N N . ALA A 1 84 ? 13.824 0.756 -9.211 1.00 88.44 84 ALA A N 1
ATOM 689 C CA . ALA A 1 84 ? 13.261 0.671 -7.866 1.00 88.44 84 ALA A CA 1
ATOM 690 C C . ALA A 1 84 ? 11.768 0.300 -7.891 1.00 88.44 84 ALA A C 1
ATOM 692 O O . ALA A 1 84 ? 11.338 -0.587 -7.150 1.00 88.44 84 ALA A O 1
ATOM 693 N N . GLN A 1 85 ? 10.994 0.911 -8.791 1.00 92.12 85 GLN A N 1
ATOM 694 C CA . GLN A 1 85 ? 9.575 0.608 -8.967 1.00 92.12 85 GLN A CA 1
ATOM 695 C C . GLN A 1 85 ? 9.345 -0.853 -9.377 1.00 92.12 85 GLN A C 1
ATOM 697 O O . GLN A 1 85 ? 8.477 -1.523 -8.821 1.00 92.12 85 GLN A O 1
ATOM 702 N N . ALA A 1 86 ? 10.152 -1.385 -10.295 1.00 95.88 86 ALA A N 1
ATOM 703 C CA . ALA A 1 86 ? 10.027 -2.771 -10.729 1.00 95.88 86 ALA A CA 1
ATOM 704 C C . ALA A 1 86 ? 10.299 -3.757 -9.580 1.00 95.88 86 ALA A C 1
ATOM 706 O O . ALA A 1 86 ? 9.530 -4.699 -9.377 1.00 95.88 86 ALA A O 1
ATOM 707 N N . TYR A 1 87 ? 11.341 -3.519 -8.774 1.00 96.19 87 TYR A N 1
ATOM 708 C CA . TYR A 1 87 ? 11.612 -4.328 -7.582 1.00 96.19 87 TYR A CA 1
ATOM 709 C C . TYR A 1 87 ? 10.451 -4.293 -6.577 1.00 96.19 87 TYR A C 1
ATOM 711 O O . TYR A 1 87 ? 10.074 -5.342 -6.042 1.00 96.19 87 TYR A O 1
ATOM 719 N N . LEU A 1 88 ? 9.865 -3.113 -6.343 1.00 93.94 88 LEU A N 1
ATOM 720 C CA . LEU A 1 88 ? 8.692 -2.950 -5.480 1.00 93.94 88 LEU A CA 1
ATOM 721 C C . LEU A 1 88 ? 7.502 -3.770 -5.991 1.00 93.94 88 LEU A C 1
ATOM 723 O O . LEU A 1 88 ? 6.897 -4.533 -5.234 1.00 93.94 88 LEU A O 1
ATOM 727 N N . ASP A 1 89 ? 7.194 -3.674 -7.283 1.00 97.62 89 ASP A N 1
ATOM 728 C CA . ASP A 1 89 ? 6.064 -4.378 -7.886 1.00 97.62 89 ASP A CA 1
ATOM 729 C C . ASP A 1 89 ? 6.236 -5.905 -7.902 1.00 97.62 89 ASP A C 1
ATOM 731 O O . ASP A 1 89 ? 5.278 -6.640 -7.617 1.00 97.62 89 ASP A O 1
ATOM 735 N N . ILE A 1 90 ? 7.452 -6.395 -8.165 1.00 98.38 90 ILE A N 1
ATOM 736 C CA . ILE A 1 90 ? 7.802 -7.821 -8.075 1.00 98.38 90 ILE A CA 1
ATOM 737 C C . ILE A 1 90 ? 7.631 -8.307 -6.634 1.00 98.38 90 ILE A C 1
ATOM 739 O O . ILE A 1 90 ? 6.962 -9.314 -6.390 1.00 98.38 90 ILE A O 1
ATOM 743 N N . SER A 1 91 ? 8.190 -7.576 -5.668 1.00 97.94 91 SER A N 1
ATOM 744 C CA . SER A 1 91 ? 8.118 -7.915 -4.246 1.00 97.94 91 SER A CA 1
ATOM 745 C C . SER A 1 91 ? 6.678 -7.984 -3.731 1.00 97.94 91 SER A C 1
ATOM 747 O O . SER A 1 91 ? 6.291 -8.960 -3.077 1.00 97.94 91 SER A O 1
ATOM 749 N N . LEU A 1 92 ? 5.853 -6.992 -4.074 1.00 97.00 92 LEU A N 1
ATOM 750 C CA . LEU A 1 92 ? 4.437 -6.974 -3.714 1.00 97.00 92 LEU A CA 1
ATOM 751 C C . LEU A 1 92 ? 3.708 -8.186 -4.308 1.00 97.00 92 LEU A C 1
ATOM 753 O O . LEU A 1 92 ? 2.931 -8.851 -3.622 1.00 97.00 92 LEU A O 1
ATOM 757 N N . THR A 1 93 ? 3.993 -8.520 -5.567 1.00 98.19 93 THR A N 1
ATOM 758 C CA . THR A 1 93 ? 3.385 -9.674 -6.243 1.00 98.19 93 THR A CA 1
ATOM 759 C C . THR A 1 93 ? 3.783 -10.996 -5.582 1.00 98.19 93 THR A C 1
ATOM 761 O O . THR A 1 93 ? 2.919 -11.830 -5.310 1.00 98.19 93 THR A O 1
ATOM 764 N N . LEU A 1 94 ? 5.061 -11.173 -5.236 1.00 98.38 94 LEU A N 1
ATOM 765 C CA . LEU A 1 94 ? 5.549 -12.346 -4.501 1.00 98.38 94 LEU A CA 1
ATOM 766 C C . LEU A 1 94 ? 4.935 -12.446 -3.098 1.00 98.38 94 LEU A C 1
ATOM 768 O O . LEU A 1 94 ? 4.569 -13.536 -2.655 1.00 98.38 94 LEU A O 1
ATOM 772 N N . SER A 1 95 ? 4.760 -11.314 -2.418 1.00 97.62 95 SER A N 1
ATOM 773 C CA . SER A 1 95 ? 4.125 -11.253 -1.097 1.00 97.62 95 SER A CA 1
ATOM 774 C C . SER A 1 95 ? 2.656 -11.680 -1.150 1.00 97.62 95 SER A C 1
ATOM 776 O O . SER A 1 95 ? 2.207 -12.431 -0.287 1.00 97.62 95 SER A O 1
ATOM 778 N N . LEU A 1 96 ? 1.920 -11.312 -2.206 1.00 96.56 96 LEU A N 1
ATOM 779 C CA . LEU A 1 96 ? 0.551 -11.797 -2.440 1.00 96.56 96 LEU A CA 1
ATOM 780 C C . LEU A 1 96 ? 0.487 -13.311 -2.708 1.00 96.56 96 LEU A C 1
ATOM 782 O O . LEU A 1 96 ? -0.527 -13.946 -2.411 1.00 96.56 96 LEU A O 1
ATOM 786 N N . GLN A 1 97 ? 1.570 -13.906 -3.219 1.00 97.12 97 GLN A N 1
ATOM 787 C CA . GLN A 1 97 ? 1.741 -15.361 -3.325 1.00 97.12 97 GLN A CA 1
ATOM 788 C C . GLN A 1 97 ? 2.217 -16.018 -2.019 1.00 97.12 97 GLN A C 1
ATOM 790 O O . GLN A 1 97 ? 2.462 -17.223 -2.005 1.00 97.12 97 GLN A O 1
ATOM 795 N N . LYS A 1 98 ? 2.379 -15.250 -0.932 1.00 96.88 98 LYS A N 1
ATOM 796 C CA . LYS A 1 98 ? 2.999 -15.681 0.332 1.00 96.88 98 LYS A CA 1
ATOM 797 C C . LYS A 1 98 ? 4.452 -16.161 0.189 1.00 96.88 98 LYS A C 1
ATOM 799 O O . LYS A 1 98 ? 4.980 -16.824 1.077 1.00 96.88 98 LYS A O 1
ATOM 804 N N . LYS A 1 99 ? 5.133 -15.806 -0.907 1.00 98.19 99 LYS A N 1
ATOM 805 C CA . LYS A 1 99 ? 6.556 -16.106 -1.150 1.00 98.19 99 LYS A CA 1
ATOM 806 C C . LYS A 1 99 ? 7.436 -15.045 -0.487 1.00 98.19 99 LYS A C 1
ATOM 808 O O . LYS A 1 99 ? 8.175 -14.318 -1.152 1.00 98.19 99 LYS A O 1
ATOM 813 N N . TYR A 1 100 ? 7.322 -14.928 0.832 1.00 98.12 100 TYR A N 1
ATOM 814 C CA . TYR A 1 100 ? 7.899 -13.810 1.578 1.00 98.12 100 TYR A CA 1
ATOM 815 C C . TYR A 1 100 ? 9.430 -13.768 1.533 1.00 98.12 100 TYR A C 1
ATOM 817 O O . TYR A 1 100 ? 10.002 -12.688 1.431 1.00 98.12 100 TYR A O 1
ATOM 825 N N . ASP A 1 101 ? 10.109 -14.917 1.538 1.00 98.12 101 ASP A N 1
ATOM 826 C CA . ASP A 1 101 ? 11.578 -14.949 1.456 1.00 98.12 101 ASP A CA 1
ATOM 827 C C . ASP A 1 101 ? 12.083 -14.488 0.084 1.00 98.12 101 ASP A C 1
ATOM 829 O O . ASP A 1 101 ? 13.063 -13.747 -0.013 1.00 98.12 101 ASP A O 1
ATOM 833 N N . SER A 1 102 ? 11.369 -14.845 -0.987 1.00 98.06 102 SER A N 1
ATOM 834 C CA . SER A 1 102 ? 11.647 -14.330 -2.328 1.00 98.06 102 SER A CA 1
ATOM 835 C C . SER A 1 102 ? 11.414 -12.819 -2.401 1.00 98.06 102 SER A C 1
ATOM 837 O O . SER A 1 102 ? 12.263 -12.106 -2.932 1.00 98.06 102 SER A O 1
ATOM 839 N N . ALA A 1 103 ? 10.316 -12.321 -1.823 1.00 98.25 103 ALA A N 1
ATOM 840 C CA . ALA A 1 103 ? 10.022 -10.889 -1.760 1.00 98.25 103 ALA A CA 1
ATOM 841 C C . ALA A 1 103 ? 11.104 -10.112 -0.983 1.00 98.25 103 ALA A C 1
ATOM 843 O O . ALA A 1 103 ? 11.611 -9.099 -1.467 1.00 98.25 103 ALA A O 1
ATOM 844 N N . LEU A 1 104 ? 11.542 -10.625 0.174 1.00 98.31 104 LEU A N 1
ATOM 845 C CA . LEU A 1 104 ? 12.638 -10.039 0.954 1.00 98.31 104 LEU A CA 1
ATOM 846 C C . LEU A 1 104 ? 13.946 -10.001 0.162 1.00 98.31 104 LEU A C 1
ATOM 848 O O . LEU A 1 104 ? 14.646 -8.9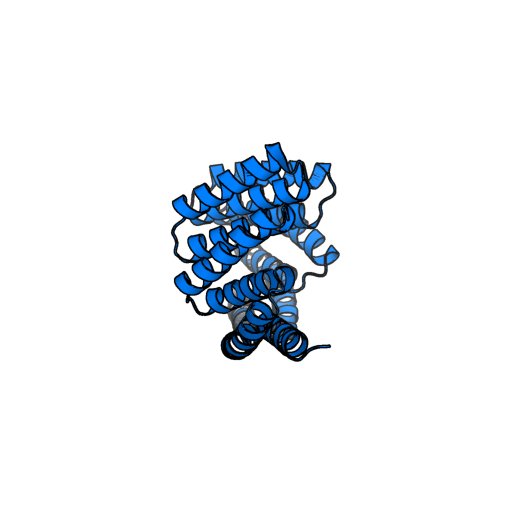92 0.197 1.00 98.31 104 LEU A O 1
ATOM 852 N N . ASN A 1 105 ? 14.285 -11.070 -0.560 1.00 97.94 105 ASN A N 1
ATOM 853 C CA . ASN A 1 105 ? 15.499 -11.105 -1.377 1.00 97.94 105 ASN A CA 1
ATOM 854 C C . ASN A 1 105 ? 15.467 -10.056 -2.498 1.00 97.94 105 ASN A C 1
ATOM 856 O O . ASN A 1 105 ? 16.467 -9.377 -2.726 1.00 97.94 105 ASN A O 1
ATOM 860 N N . VAL A 1 106 ? 14.323 -9.897 -3.167 1.00 97.38 106 VAL A N 1
ATOM 861 C CA . VAL A 1 106 ? 14.091 -8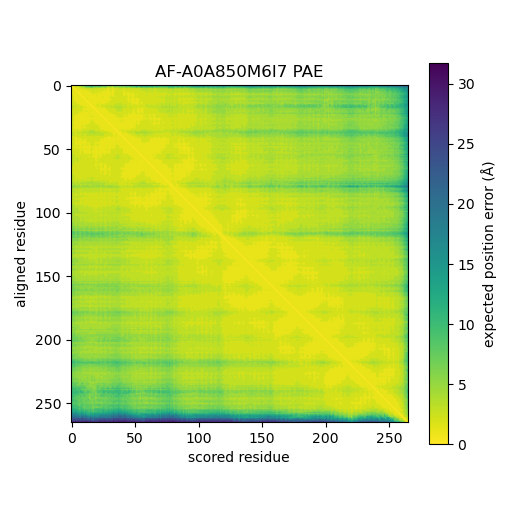.866 -4.193 1.00 97.38 106 VAL A CA 1
ATOM 862 C C . VAL A 1 106 ? 14.252 -7.465 -3.589 1.00 97.38 106 VAL A C 1
ATOM 864 O O . VAL A 1 106 ? 15.019 -6.655 -4.107 1.00 97.38 106 VAL A O 1
ATOM 867 N N . MET A 1 107 ? 13.634 -7.197 -2.438 1.00 97.06 107 MET A N 1
ATOM 868 C CA . MET A 1 107 ? 13.726 -5.887 -1.788 1.00 97.06 107 MET A CA 1
ATOM 869 C C . MET A 1 107 ? 15.100 -5.569 -1.201 1.00 97.06 107 MET A C 1
ATOM 871 O O . MET A 1 107 ? 15.526 -4.421 -1.258 1.00 97.06 107 MET A O 1
ATOM 875 N N . LYS A 1 108 ? 15.827 -6.555 -0.665 1.00 96.19 108 LYS A N 1
ATOM 876 C CA . LYS A 1 108 ? 17.204 -6.352 -0.183 1.00 96.19 108 LYS A CA 1
ATOM 877 C C . LYS A 1 108 ? 18.147 -5.974 -1.326 1.00 96.19 108 LYS A C 1
ATOM 879 O O . LYS A 1 108 ? 19.017 -5.130 -1.134 1.00 96.19 108 LYS A O 1
ATOM 884 N N . LYS A 1 109 ? 17.951 -6.551 -2.520 1.00 94.50 109 LYS A N 1
ATOM 885 C CA . LYS A 1 109 ? 18.676 -6.137 -3.733 1.00 94.50 109 LYS A CA 1
ATOM 886 C C . LYS A 1 109 ? 18.339 -4.697 -4.116 1.00 94.50 109 LYS A C 1
ATOM 888 O O . LYS A 1 109 ? 19.256 -3.916 -4.343 1.00 94.50 109 LYS A O 1
ATOM 893 N N . CYS A 1 110 ? 17.053 -4.339 -4.119 1.00 93.94 110 CYS A N 1
ATOM 894 C CA . CYS A 1 110 ? 16.615 -2.962 -4.353 1.00 93.94 110 CYS A CA 1
ATOM 895 C C . CYS A 1 110 ? 17.260 -1.989 -3.363 1.00 93.94 110 CYS A C 1
ATOM 897 O O . CYS A 1 110 ? 17.847 -0.999 -3.778 1.00 93.94 110 CYS A O 1
ATOM 899 N N . LEU A 1 111 ? 17.198 -2.290 -2.063 1.00 93.94 111 LEU A N 1
ATOM 900 C CA . LEU A 1 111 ? 17.758 -1.441 -1.014 1.00 93.94 111 LEU A CA 1
ATOM 901 C C . LEU A 1 111 ? 19.261 -1.217 -1.215 1.00 93.94 111 LEU A C 1
ATOM 903 O O . LEU A 1 111 ? 19.719 -0.084 -1.118 1.00 93.94 111 LEU A O 1
ATOM 907 N N . LYS A 1 112 ? 20.011 -2.269 -1.569 1.00 93.44 112 LYS A N 1
ATOM 908 C CA . LYS A 1 112 ? 21.442 -2.162 -1.873 1.00 93.44 112 LYS A CA 1
ATOM 909 C C . LYS A 1 112 ? 21.711 -1.210 -3.045 1.00 93.44 112 LYS A C 1
ATOM 911 O O . LYS A 1 112 ? 22.530 -0.309 -2.910 1.00 93.44 112 LYS A O 1
ATOM 916 N N . ILE A 1 113 ? 20.990 -1.365 -4.159 1.00 89.25 113 ILE A N 1
ATOM 917 C CA . ILE A 1 113 ? 21.112 -0.477 -5.332 1.00 89.25 113 ILE A CA 1
ATOM 918 C C . ILE A 1 113 ? 20.787 0.970 -4.944 1.00 89.25 113 ILE A C 1
ATOM 920 O O . ILE A 1 113 ? 21.514 1.898 -5.296 1.00 89.25 113 ILE A O 1
ATOM 924 N N . VAL A 1 114 ? 19.714 1.168 -4.178 1.00 90.00 114 VAL A N 1
ATOM 925 C CA . VAL A 1 114 ? 19.294 2.495 -3.721 1.00 90.00 114 VAL A CA 1
ATOM 926 C C . VAL A 1 114 ? 20.371 3.147 -2.856 1.00 90.00 114 VAL A C 1
ATOM 928 O O . VAL A 1 114 ? 20.689 4.312 -3.068 1.00 90.00 114 VAL A O 1
ATOM 931 N N . GLN A 1 115 ? 20.979 2.403 -1.935 1.00 90.75 115 GLN A N 1
ATOM 932 C CA . GLN A 1 115 ? 22.001 2.922 -1.025 1.00 90.75 115 GLN A CA 1
ATOM 933 C C . GLN A 1 115 ? 23.351 3.179 -1.711 1.00 90.75 115 GLN A C 1
ATOM 935 O O . GLN A 1 115 ? 24.008 4.178 -1.418 1.00 90.75 115 GLN A O 1
ATOM 940 N N . GLU A 1 116 ? 23.779 2.296 -2.614 1.00 89.56 116 GLU A N 1
ATOM 941 C CA . GLU A 1 116 ? 25.116 2.360 -3.218 1.00 89.56 116 GLU A CA 1
ATOM 942 C C . GLU A 1 116 ? 25.147 3.238 -4.478 1.00 89.56 116 GLU A C 1
ATOM 944 O O . GLU A 1 116 ? 26.092 4.007 -4.679 1.00 89.56 116 GLU A O 1
ATOM 949 N N . GLU A 1 117 ? 24.105 3.168 -5.308 1.00 86.38 117 GLU A N 1
ATOM 950 C CA . GLU A 1 117 ? 24.100 3.771 -6.642 1.00 86.38 117 GLU A CA 1
ATOM 951 C C . GLU A 1 117 ? 23.187 4.993 -6.743 1.00 86.38 117 GLU A C 1
ATOM 953 O O . GLU A 1 117 ? 23.591 6.019 -7.305 1.00 86.38 117 GLU A O 1
ATOM 958 N N . LEU A 1 118 ? 21.952 4.885 -6.234 1.00 84.31 118 LEU A N 1
ATOM 959 C CA . LEU A 1 118 ? 20.946 5.941 -6.395 1.00 84.31 118 LEU A CA 1
ATOM 960 C C . LEU A 1 118 ? 21.156 7.071 -5.394 1.00 84.31 118 LEU A C 1
ATOM 962 O O . LEU A 1 118 ? 21.041 8.236 -5.762 1.00 84.31 118 LEU A O 1
ATOM 966 N N . LYS A 1 119 ? 21.503 6.704 -4.156 1.00 88.88 119 LYS A N 1
ATOM 967 C CA . LYS A 1 119 ? 21.630 7.586 -2.991 1.00 88.88 119 LYS A CA 1
ATOM 968 C C . LYS A 1 119 ? 20.374 8.433 -2.754 1.00 88.88 119 LYS A C 1
ATOM 970 O O . LYS A 1 119 ? 20.464 9.560 -2.277 1.00 88.88 119 LYS A O 1
ATOM 975 N N . ASP A 1 120 ? 19.214 7.866 -3.083 1.00 89.56 120 ASP A N 1
ATOM 976 C CA . ASP A 1 120 ? 17.905 8.498 -2.945 1.00 89.56 120 ASP A CA 1
ATOM 977 C C . ASP A 1 120 ? 17.251 8.058 -1.630 1.00 89.56 120 ASP A C 1
ATOM 979 O O . ASP A 1 120 ? 16.948 6.877 -1.429 1.00 89.56 120 ASP A O 1
ATOM 983 N N . LYS A 1 121 ? 17.074 9.014 -0.717 1.00 94.38 121 LYS A N 1
ATOM 984 C CA . LYS A 1 121 ? 16.558 8.763 0.631 1.00 94.38 121 LYS A CA 1
ATOM 985 C C . LYS A 1 121 ? 15.062 8.474 0.660 1.00 94.38 121 LYS A C 1
ATOM 987 O O . LYS A 1 121 ? 14.639 7.652 1.475 1.00 94.38 121 LYS A O 1
ATOM 992 N N . ASP A 1 122 ? 14.290 9.039 -0.260 1.00 92.25 122 ASP A N 1
ATOM 993 C CA . ASP A 1 122 ? 12.853 8.788 -0.363 1.00 92.25 122 ASP A CA 1
ATOM 994 C C . ASP A 1 122 ? 12.618 7.338 -0.792 1.00 92.25 122 ASP A C 1
ATOM 996 O O . ASP A 1 122 ? 11.833 6.599 -0.188 1.00 92.25 122 ASP A O 1
ATOM 1000 N N . VAL A 1 123 ? 13.355 6.886 -1.812 1.00 90.56 123 VAL A N 1
ATOM 1001 C CA . VAL A 1 123 ? 13.288 5.500 -2.287 1.00 90.56 123 VAL A CA 1
ATOM 1002 C C . VAL A 1 123 ? 13.832 4.531 -1.230 1.00 90.56 123 VAL A C 1
ATOM 1004 O O . VAL A 1 123 ? 13.262 3.452 -1.047 1.00 90.56 123 VAL A O 1
ATOM 1007 N N . GLU A 1 124 ? 14.885 4.905 -0.493 1.00 94.56 124 GLU A N 1
ATOM 1008 C CA . GLU A 1 124 ? 15.436 4.095 0.604 1.00 94.56 124 GLU A CA 1
ATOM 1009 C C . GLU A 1 124 ? 14.378 3.864 1.692 1.00 94.56 124 GLU A C 1
ATOM 1011 O O . GLU A 1 124 ? 14.125 2.723 2.096 1.00 94.56 124 GLU A O 1
ATOM 1016 N N . ALA A 1 125 ? 13.704 4.934 2.113 1.00 95.44 125 ALA A N 1
ATOM 1017 C CA . ALA A 1 125 ? 12.618 4.877 3.078 1.00 95.44 125 ALA A CA 1
ATOM 1018 C C . ALA A 1 125 ? 11.445 4.011 2.596 1.00 95.44 125 ALA A C 1
ATOM 1020 O O . ALA A 1 125 ? 10.990 3.128 3.331 1.00 95.44 125 ALA A O 1
ATOM 1021 N N . ARG A 1 126 ? 10.992 4.191 1.345 1.00 93.25 126 ARG A N 1
ATOM 1022 C CA . ARG A 1 126 ? 9.944 3.343 0.742 1.00 93.25 126 ARG A CA 1
ATOM 1023 C C . ARG A 1 126 ? 10.353 1.872 0.727 1.00 93.25 126 ARG A C 1
ATOM 1025 O O . ARG A 1 126 ? 9.536 1.003 1.042 1.00 93.25 126 ARG A O 1
ATOM 1032 N N . ALA A 1 127 ? 11.599 1.570 0.367 1.00 94.69 127 ALA A N 1
ATOM 1033 C CA . ALA A 1 127 ? 12.096 0.200 0.327 1.00 94.69 127 ALA A CA 1
ATOM 1034 C C . ALA A 1 127 ? 12.088 -0.438 1.724 1.00 94.69 127 ALA A C 1
ATOM 1036 O O . ALA A 1 127 ? 11.627 -1.571 1.878 1.00 94.69 127 ALA A O 1
ATOM 1037 N N . LEU A 1 128 ? 12.520 0.300 2.751 1.00 97.88 128 LEU A N 1
ATOM 1038 C CA . LEU A 1 128 ? 12.460 -0.141 4.146 1.00 97.88 128 LEU A CA 1
ATOM 1039 C C . LEU A 1 128 ? 11.021 -0.363 4.620 1.00 97.88 128 LEU A C 1
ATOM 1041 O O . LEU A 1 128 ? 10.750 -1.396 5.231 1.00 97.88 128 LEU A O 1
ATOM 1045 N N . ALA A 1 129 ? 10.086 0.533 4.294 1.00 97.12 129 ALA A N 1
ATOM 1046 C CA . ALA A 1 129 ? 8.672 0.352 4.625 1.00 97.12 129 ALA A CA 1
ATOM 1047 C C . ALA A 1 129 ? 8.104 -0.940 4.005 1.00 97.12 129 ALA A C 1
ATOM 1049 O O . ALA A 1 129 ? 7.433 -1.721 4.680 1.00 97.12 129 ALA A O 1
ATOM 1050 N N . ASN A 1 130 ? 8.448 -1.228 2.747 1.00 96.38 130 ASN A N 1
ATOM 1051 C CA . ASN A 1 130 ? 8.038 -2.467 2.081 1.00 96.38 130 ASN A CA 1
ATOM 1052 C C . ASN A 1 130 ? 8.673 -3.711 2.720 1.00 96.38 130 ASN A C 1
ATOM 1054 O O . ASN A 1 130 ? 7.983 -4.704 2.936 1.00 96.38 130 ASN A O 1
ATOM 1058 N N . ILE A 1 131 ? 9.960 -3.664 3.082 1.00 98.44 131 ILE A N 1
ATOM 1059 C CA . ILE A 1 131 ? 10.621 -4.755 3.820 1.00 98.44 131 ILE A CA 1
ATOM 1060 C C . ILE A 1 131 ? 9.932 -4.986 5.172 1.00 98.44 131 ILE A C 1
ATOM 1062 O O . ILE A 1 131 ? 9.665 -6.134 5.530 1.00 98.44 131 ILE A O 1
ATOM 1066 N N . GLY A 1 132 ? 9.602 -3.911 5.894 1.00 98.44 132 GLY A N 1
ATOM 1067 C CA . GLY A 1 132 ? 8.834 -3.965 7.138 1.00 98.44 132 GLY A CA 1
ATOM 1068 C C . GLY A 1 132 ? 7.483 -4.654 6.946 1.00 98.44 132 GLY A C 1
ATOM 1069 O O . GLY A 1 132 ? 7.142 -5.550 7.717 1.00 98.44 132 GLY A O 1
ATOM 1070 N N . GLY A 1 133 ? 6.772 -4.329 5.863 1.00 98.25 133 GLY A N 1
ATOM 1071 C CA . GLY A 1 133 ? 5.500 -4.962 5.505 1.00 98.25 133 GLY A CA 1
ATOM 1072 C C . GLY A 1 133 ? 5.621 -6.456 5.229 1.00 98.25 133 GLY A C 1
ATOM 1073 O O . GLY A 1 133 ? 4.766 -7.234 5.646 1.00 98.25 133 GLY A O 1
ATOM 1074 N N . ILE A 1 134 ? 6.709 -6.895 4.596 1.00 98.56 134 ILE A N 1
ATOM 1075 C CA . ILE A 1 134 ? 6.934 -8.326 4.357 1.00 98.56 134 ILE A CA 1
ATOM 1076 C C . ILE A 1 134 ? 7.204 -9.065 5.672 1.00 98.56 134 ILE A C 1
ATOM 1078 O O . ILE A 1 134 ? 6.665 -10.152 5.875 1.00 98.56 134 ILE A O 1
ATOM 1082 N N . TYR A 1 135 ? 7.992 -8.4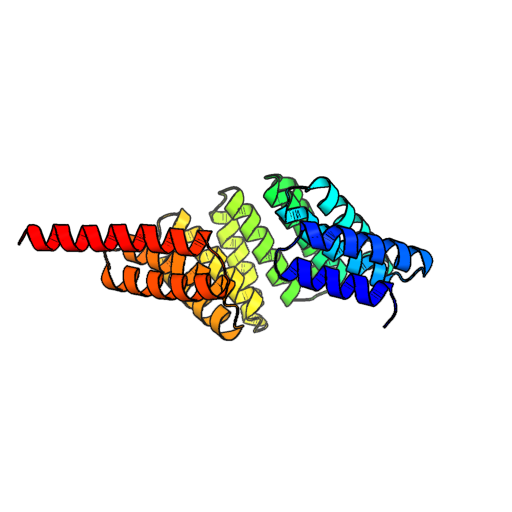90 6.588 1.00 98.69 135 TYR A N 1
ATOM 1083 C CA . TYR A 1 135 ? 8.185 -9.081 7.919 1.00 98.69 135 TYR A CA 1
ATOM 1084 C C . TYR A 1 135 ? 6.886 -9.110 8.730 1.00 98.69 135 TYR A C 1
ATOM 1086 O O . TYR A 1 135 ? 6.599 -10.122 9.367 1.00 98.69 135 TYR A O 1
ATOM 1094 N N . LEU A 1 136 ? 6.056 -8.067 8.635 1.00 98.38 136 LEU A N 1
ATOM 1095 C CA . LEU A 1 136 ? 4.726 -8.042 9.245 1.00 98.38 136 LEU A CA 1
ATOM 1096 C C . LEU A 1 136 ? 3.843 -9.185 8.712 1.00 98.38 136 LEU A C 1
ATOM 1098 O O . LEU A 1 136 ? 3.200 -9.876 9.498 1.00 98.38 136 LEU A O 1
ATOM 1102 N N . LEU A 1 137 ? 3.852 -9.438 7.398 1.00 97.50 137 LEU A N 1
ATOM 1103 C CA . LEU A 1 137 ? 3.132 -10.561 6.776 1.00 97.50 137 LEU A CA 1
ATOM 1104 C C . LEU A 1 137 ? 3.689 -11.943 7.162 1.00 97.50 137 LEU A C 1
ATOM 1106 O O . LEU A 1 137 ? 2.951 -12.928 7.118 1.00 97.50 137 LEU A O 1
ATOM 1110 N N . LYS A 1 138 ? 4.974 -12.020 7.530 1.00 97.56 138 LYS A N 1
ATOM 1111 C CA . LYS A 1 138 ? 5.616 -13.210 8.116 1.00 97.56 138 LYS A CA 1
ATOM 1112 C C . LYS A 1 138 ? 5.352 -13.362 9.618 1.00 97.56 138 LYS A C 1
ATOM 1114 O O . LYS A 1 138 ? 5.827 -14.334 10.193 1.00 97.56 138 LYS A O 1
ATOM 1119 N N . GLU A 1 139 ? 4.645 -12.416 10.234 1.00 97.44 139 GLU A N 1
ATOM 1120 C CA . GLU A 1 139 ? 4.417 -12.341 11.683 1.00 97.44 139 GLU A CA 1
ATOM 1121 C C . GLU A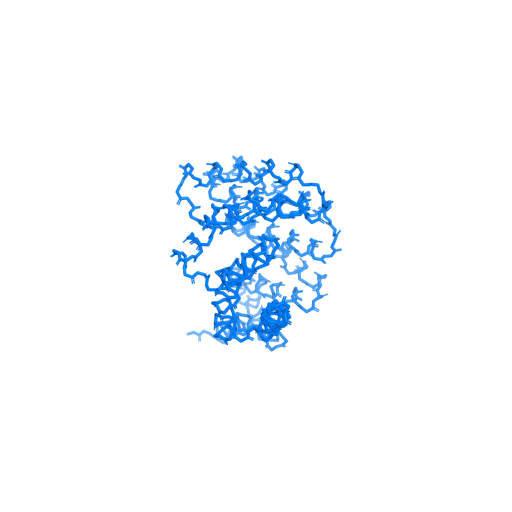 1 139 ? 5.709 -12.159 12.508 1.00 97.44 139 GLU A C 1
ATOM 1123 O O . GLU A 1 139 ? 5.714 -12.329 13.726 1.00 97.44 139 GLU A O 1
ATOM 1128 N N . ASP A 1 140 ? 6.802 -11.728 11.867 1.00 98.44 140 ASP A N 1
ATOM 1129 C CA . ASP A 1 140 ? 8.026 -11.287 12.540 1.00 98.44 140 ASP A CA 1
ATOM 1130 C C . ASP A 1 140 ? 7.881 -9.810 12.924 1.00 98.44 140 ASP A C 1
ATOM 1132 O O . ASP A 1 140 ? 8.383 -8.887 12.271 1.00 98.44 140 ASP A O 1
ATOM 1136 N N . TYR A 1 141 ? 7.097 -9.592 13.976 1.00 98.50 141 TYR A N 1
ATOM 1137 C CA . TYR A 1 141 ? 6.695 -8.262 14.412 1.00 98.50 141 TYR A CA 1
ATOM 1138 C C . TYR A 1 141 ? 7.868 -7.403 14.894 1.00 98.50 141 TYR A C 1
ATOM 1140 O O . TYR A 1 141 ? 7.856 -6.189 14.690 1.00 98.50 141 TYR A O 1
ATOM 1148 N N . ASP A 1 142 ? 8.887 -8.001 15.511 1.00 98.44 142 ASP A N 1
ATOM 1149 C CA . ASP A 1 142 ? 10.019 -7.245 16.050 1.00 98.44 142 ASP A CA 1
ATOM 1150 C C . ASP A 1 142 ? 10.941 -6.753 14.928 1.00 98.44 142 ASP A C 1
ATOM 1152 O O . ASP A 1 142 ? 11.317 -5.574 14.913 1.00 98.44 142 ASP A O 1
ATOM 1156 N N . THR A 1 143 ? 11.222 -7.594 13.926 1.00 98.56 143 THR A N 1
ATOM 1157 C CA . THR A 1 143 ? 11.978 -7.166 12.742 1.00 98.56 143 THR A CA 1
ATOM 1158 C C . THR A 1 143 ? 11.182 -6.171 11.898 1.00 98.56 143 THR A C 1
ATOM 1160 O O . THR A 1 143 ? 11.753 -5.185 11.416 1.00 98.56 143 THR A O 1
ATOM 1163 N N . ALA A 1 144 ? 9.865 -6.362 11.757 1.00 98.69 144 ALA A N 1
ATOM 1164 C CA . ALA A 1 144 ? 8.986 -5.404 11.086 1.00 98.69 144 ALA A CA 1
ATOM 1165 C C . ALA A 1 144 ? 9.054 -4.024 11.756 1.00 98.69 144 ALA A C 1
ATOM 1167 O O . ALA A 1 144 ? 9.348 -3.030 11.091 1.00 98.69 144 ALA A O 1
ATOM 1168 N N . LEU A 1 145 ? 8.876 -3.966 13.081 1.00 98.75 145 LEU A N 1
ATOM 1169 C CA . LEU A 1 145 ? 8.929 -2.726 13.856 1.00 98.75 145 LEU A CA 1
ATOM 1170 C C . LEU A 1 145 ? 10.280 -2.019 13.719 1.00 98.75 145 LEU A C 1
ATOM 1172 O O . LEU A 1 145 ? 10.326 -0.812 13.481 1.00 98.75 145 LEU A O 1
ATOM 1176 N N . ALA A 1 146 ? 11.384 -2.760 13.857 1.00 98.75 146 ALA A N 1
ATOM 1177 C CA . ALA A 1 146 ? 12.725 -2.203 13.713 1.00 98.75 146 ALA A CA 1
ATOM 1178 C C . ALA A 1 146 ? 12.964 -1.648 12.301 1.00 98.75 146 ALA A C 1
ATOM 1180 O O . ALA A 1 146 ? 13.585 -0.597 12.145 1.00 98.75 146 ALA A O 1
ATOM 1181 N N . THR A 1 147 ? 12.455 -2.331 11.274 1.00 98.75 147 THR A N 1
ATOM 1182 C CA . THR A 1 147 ? 12.605 -1.911 9.876 1.00 98.75 147 THR A CA 1
ATOM 1183 C C . THR A 1 147 ? 11.764 -0.674 9.571 1.00 98.75 147 THR A C 1
ATOM 1185 O O . THR A 1 147 ? 12.298 0.291 9.023 1.00 98.75 147 THR A O 1
ATOM 1188 N N . TYR A 1 148 ? 10.496 -0.640 9.991 1.00 98.75 148 TYR A N 1
ATOM 1189 C CA . TYR A 1 148 ? 9.659 0.547 9.828 1.00 98.75 148 TYR A CA 1
ATOM 1190 C C . TYR A 1 148 ? 10.229 1.763 10.557 1.00 98.75 148 TYR A C 1
ATOM 1192 O O . TYR A 1 148 ? 10.249 2.844 9.987 1.00 98.75 148 TYR A O 1
ATOM 1200 N N . LYS A 1 149 ? 10.763 1.605 11.776 1.00 98.75 149 LYS A N 1
ATOM 1201 C CA . LYS A 1 149 ? 11.401 2.717 12.505 1.00 98.75 149 LYS A CA 1
ATOM 1202 C C . LYS A 1 149 ? 12.634 3.270 11.788 1.00 98.75 149 LYS A C 1
ATOM 1204 O O . LYS A 1 149 ? 12.862 4.474 11.827 1.00 98.75 149 LYS A O 1
ATOM 1209 N N . LYS A 1 150 ? 13.418 2.415 11.120 1.00 98.62 150 LYS A N 1
ATOM 1210 C CA . LYS A 1 150 ? 14.533 2.866 10.270 1.00 98.62 150 LYS A CA 1
ATOM 1211 C C . LYS A 1 150 ? 14.027 3.669 9.071 1.00 98.62 150 LYS A C 1
ATOM 1213 O O . LYS A 1 150 ? 14.559 4.742 8.813 1.00 98.62 150 LYS A O 1
ATOM 1218 N N . GLY A 1 151 ? 13.000 3.173 8.376 1.00 98.38 151 GLY A N 1
ATOM 1219 C CA . GLY A 1 151 ? 12.380 3.884 7.251 1.00 98.38 151 GLY A CA 1
ATOM 1220 C C . GLY A 1 151 ? 11.746 5.213 7.667 1.00 98.38 151 GLY A C 1
ATOM 1221 O O . GLY A 1 151 ? 11.928 6.215 6.980 1.00 98.38 151 GLY A O 1
ATOM 1222 N N . LEU A 1 152 ? 11.082 5.241 8.826 1.00 98.69 152 LEU A N 1
ATOM 1223 C CA . LEU A 1 152 ? 10.481 6.442 9.399 1.00 98.69 152 LEU A CA 1
ATOM 1224 C C . LEU A 1 152 ? 11.540 7.498 9.695 1.00 98.69 152 LEU A C 1
ATOM 1226 O O . LEU A 1 152 ? 11.403 8.622 9.239 1.00 98.69 152 LEU A O 1
ATOM 1230 N N . L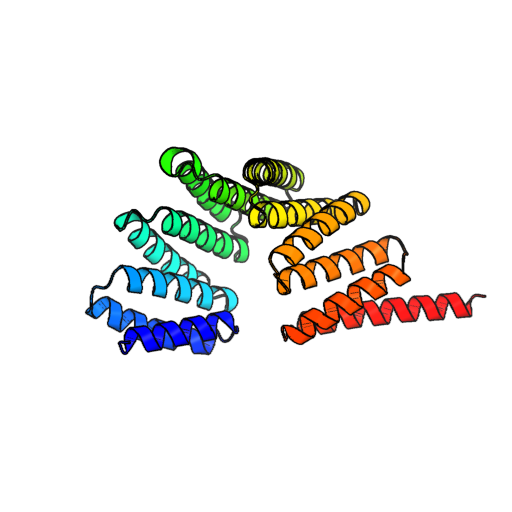YS A 1 153 ? 12.622 7.114 10.385 1.00 98.69 153 LYS A N 1
ATOM 1231 C CA . LYS A 1 153 ? 13.721 8.031 10.703 1.00 98.69 153 LYS A CA 1
ATOM 1232 C C . LYS A 1 153 ? 14.267 8.706 9.443 1.00 98.69 153 LYS A C 1
ATOM 1234 O O . LYS A 1 153 ? 14.426 9.917 9.430 1.00 98.69 153 LYS A O 1
ATOM 1239 N N . ILE A 1 154 ? 14.520 7.927 8.389 1.00 98.31 154 ILE A N 1
ATOM 1240 C CA . ILE A 1 154 ? 14.990 8.478 7.112 1.00 98.31 154 ILE A CA 1
ATOM 1241 C C . ILE A 1 154 ? 13.937 9.411 6.514 1.00 98.31 154 ILE A C 1
ATOM 1243 O O . ILE A 1 154 ? 14.280 10.515 6.120 1.00 98.31 154 ILE A O 1
ATOM 1247 N N . SER A 1 155 ? 12.670 8.992 6.476 1.00 97.94 155 SER A N 1
ATOM 1248 C CA . SER A 1 155 ? 11.585 9.803 5.907 1.00 97.94 155 SER A CA 1
ATOM 1249 C C . SER A 1 155 ? 11.429 11.146 6.623 1.00 97.94 155 SER A C 1
ATOM 1251 O O . SER A 1 155 ? 11.235 12.160 5.967 1.00 97.94 155 SER A O 1
ATOM 1253 N N . GLU A 1 156 ? 11.541 11.169 7.952 1.00 97.88 156 GLU A N 1
ATOM 1254 C CA . GLU A 1 156 ? 11.489 12.395 8.756 1.00 97.88 156 GLU A CA 1
ATOM 1255 C C . GLU A 1 156 ? 12.720 13.284 8.539 1.00 97.88 156 GLU A C 1
ATOM 1257 O O . GLU A 1 156 ? 12.581 14.499 8.489 1.00 97.88 156 GLU A O 1
ATOM 1262 N N . GLU A 1 157 ? 13.913 12.706 8.354 1.00 97.88 157 GLU A N 1
ATOM 1263 C CA . GLU A 1 157 ? 15.141 13.464 8.054 1.00 97.88 157 GLU A CA 1
ATOM 1264 C C . GLU A 1 157 ? 15.082 14.213 6.713 1.00 97.88 157 GLU A C 1
ATOM 1266 O O . GLU A 1 157 ? 15.773 15.219 6.553 1.00 97.88 157 GLU A O 1
ATOM 1271 N N . VAL A 1 158 ? 14.288 13.727 5.752 1.00 96.94 158 VAL A N 1
ATOM 1272 C CA . VAL A 1 158 ? 14.140 14.336 4.418 1.00 96.94 158 VAL A CA 1
ATOM 1273 C C . VAL A 1 158 ? 12.745 14.912 4.154 1.00 96.94 158 VAL A C 1
ATOM 1275 O O . VAL A 1 158 ? 12.406 15.190 3.007 1.00 96.94 158 VAL A O 1
ATOM 1278 N N . ASP A 1 159 ? 11.926 15.088 5.197 1.00 96.88 159 ASP A N 1
ATOM 1279 C CA . ASP A 1 159 ? 10.550 15.606 5.110 1.00 96.88 159 ASP A CA 1
ATOM 1280 C C . ASP A 1 159 ? 9.655 14.854 4.099 1.00 96.88 159 ASP A C 1
ATOM 1282 O O . ASP A 1 159 ? 8.719 15.393 3.495 1.00 96.88 159 ASP A O 1
ATOM 1286 N N . PHE A 1 160 ? 9.917 13.562 3.920 1.00 96.75 160 PHE A N 1
ATOM 1287 C CA . PHE A 1 160 ? 9.240 12.724 2.948 1.00 96.75 160 PHE A CA 1
ATOM 1288 C C . PHE A 1 160 ? 7.926 12.164 3.518 1.00 96.75 160 PHE A C 1
ATOM 1290 O O . PHE A 1 160 ? 7.839 11.047 4.037 1.00 96.75 160 PHE A O 1
ATOM 1297 N N . ILE A 1 161 ? 6.868 12.975 3.394 1.00 97.31 161 ILE A N 1
ATOM 1298 C CA . ILE A 1 161 ? 5.531 12.742 3.975 1.00 97.31 161 ILE A CA 1
ATOM 1299 C C . ILE A 1 161 ? 4.969 11.354 3.640 1.00 97.31 161 ILE A C 1
ATOM 1301 O O . ILE A 1 161 ? 4.408 10.691 4.513 1.00 97.31 161 ILE A O 1
ATOM 1305 N N . ASP A 1 162 ? 5.105 10.908 2.391 1.00 94.38 162 ASP A N 1
ATOM 1306 C CA . ASP A 1 162 ? 4.543 9.629 1.947 1.00 94.38 162 ASP A CA 1
ATOM 1307 C C . ASP A 1 162 ? 5.236 8.439 2.633 1.00 94.38 162 ASP A C 1
ATOM 1309 O O . ASP A 1 162 ? 4.562 7.567 3.183 1.00 94.38 162 ASP A O 1
ATOM 1313 N N . GLY A 1 163 ? 6.569 8.463 2.743 1.00 95.00 163 GLY A N 1
ATOM 1314 C CA . GLY A 1 163 ? 7.336 7.455 3.482 1.00 95.00 163 GLY A CA 1
ATOM 1315 C C . GLY A 1 163 ? 6.997 7.424 4.970 1.00 95.00 163 GLY A C 1
ATOM 1316 O O . GLY A 1 163 ? 6.763 6.345 5.524 1.00 95.00 163 GLY A O 1
ATOM 1317 N N . SER A 1 164 ? 6.885 8.596 5.602 1.00 98.31 164 SER A N 1
ATOM 1318 C CA . SER A 1 164 ? 6.481 8.705 7.008 1.00 98.31 164 SER A CA 1
ATOM 1319 C C . SER A 1 164 ? 5.071 8.155 7.230 1.00 98.31 164 SER A C 1
ATOM 1321 O O . SER A 1 164 ? 4.856 7.386 8.167 1.00 98.31 164 SER A O 1
ATOM 1323 N N . SER A 1 165 ? 4.119 8.473 6.345 1.00 98.06 165 SER A N 1
ATOM 1324 C CA . SER A 1 165 ? 2.726 8.019 6.453 1.00 98.06 165 SER A CA 1
ATOM 1325 C C . SER A 1 165 ? 2.597 6.492 6.427 1.00 98.06 165 SER A C 1
ATOM 1327 O O . SER A 1 165 ? 1.913 5.915 7.281 1.00 98.06 165 SER A O 1
ATOM 1329 N N . GLU A 1 166 ? 3.327 5.835 5.520 1.00 98.00 166 GLU A N 1
ATOM 1330 C CA . GLU A 1 166 ? 3.388 4.379 5.389 1.00 98.00 166 GLU A CA 1
ATOM 1331 C C . GLU A 1 166 ? 4.112 3.723 6.570 1.00 98.00 166 GLU A C 1
ATOM 1333 O O . GLU A 1 166 ? 3.655 2.701 7.089 1.00 98.00 166 GLU A O 1
ATOM 1338 N N . CYS A 1 167 ? 5.209 4.315 7.055 1.00 98.69 167 CYS A N 1
ATOM 1339 C CA . CYS A 1 167 ? 5.922 3.774 8.210 1.00 98.69 167 CYS A CA 1
ATOM 1340 C C . CYS A 1 167 ? 5.092 3.873 9.494 1.00 98.69 167 CYS A C 1
ATOM 1342 O O . CYS A 1 167 ? 5.001 2.885 10.223 1.00 98.69 167 CYS A O 1
ATOM 1344 N N . TYR A 1 168 ? 4.440 5.010 9.758 1.00 98.81 168 TYR A N 1
ATOM 1345 C CA . TYR A 1 168 ? 3.531 5.148 10.899 1.00 98.81 168 TYR A CA 1
ATOM 1346 C C . TYR A 1 168 ? 2.385 4.132 10.833 1.00 98.81 168 TYR A C 1
ATOM 1348 O O . TYR A 1 168 ? 2.100 3.468 11.832 1.00 98.81 168 TYR A O 1
ATOM 1356 N N . LYS A 1 169 ? 1.784 3.932 9.651 1.00 98.75 169 LYS A N 1
ATOM 1357 C CA . LYS A 1 169 ? 0.750 2.907 9.433 1.00 98.75 169 LYS A CA 1
ATOM 1358 C C . LYS A 1 169 ? 1.266 1.506 9.765 1.00 98.75 169 LYS A C 1
ATOM 1360 O O . LYS A 1 169 ? 0.644 0.792 10.545 1.00 98.75 169 LYS A O 1
ATOM 1365 N N . GLY A 1 170 ? 2.424 1.131 9.223 1.00 98.62 170 GLY A N 1
ATOM 1366 C CA . GLY A 1 170 ? 3.036 -0.176 9.463 1.00 98.62 170 GLY A CA 1
ATOM 1367 C C . GLY A 1 170 ? 3.401 -0.416 10.930 1.00 98.62 170 GLY A C 1
ATOM 1368 O O . GLY A 1 170 ? 3.147 -1.493 11.470 1.00 98.62 170 GLY A O 1
ATOM 1369 N N . ILE A 1 171 ? 3.932 0.600 11.617 1.00 98.88 171 ILE A N 1
ATOM 1370 C CA . ILE A 1 171 ? 4.211 0.547 13.062 1.00 98.88 171 ILE A CA 1
ATOM 1371 C C . ILE A 1 171 ? 2.913 0.344 13.851 1.00 98.88 171 ILE A C 1
ATOM 1373 O O . ILE A 1 171 ? 2.876 -0.474 14.774 1.00 98.88 171 ILE A O 1
ATOM 1377 N N . ALA A 1 172 ? 1.849 1.059 13.485 1.00 98.75 172 ALA A N 1
ATOM 1378 C CA . ALA A 1 172 ? 0.546 0.918 14.117 1.00 98.75 172 ALA A CA 1
ATOM 1379 C C . ALA A 1 172 ? -0.022 -0.499 13.947 1.00 98.75 172 ALA A C 1
ATOM 1381 O O . ALA A 1 172 ? -0.458 -1.100 14.928 1.00 98.75 172 ALA A O 1
ATOM 1382 N N . GLU A 1 173 ? 0.055 -1.063 12.737 1.00 98.62 173 GLU A N 1
ATOM 1383 C CA . GLU A 1 173 ? -0.371 -2.436 12.447 1.00 98.62 173 GLU A CA 1
ATOM 1384 C C . GLU A 1 173 ? 0.414 -3.467 13.267 1.00 98.62 173 GLU A C 1
ATOM 1386 O O . GLU A 1 173 ? -0.178 -4.400 13.815 1.00 98.62 173 GLU A O 1
ATOM 1391 N N . VAL A 1 174 ? 1.731 -3.286 13.419 1.00 98.75 174 VAL A N 1
ATOM 1392 C CA . VAL A 1 174 ? 2.550 -4.147 14.284 1.00 98.75 174 VAL A CA 1
ATOM 1393 C C . VAL A 1 174 ? 2.062 -4.085 15.736 1.00 98.75 174 VAL A C 1
ATOM 1395 O O . VAL A 1 174 ? 1.855 -5.127 16.362 1.00 98.75 174 VAL A O 1
ATOM 1398 N N . TYR A 1 175 ? 1.853 -2.887 16.288 1.00 98.62 175 TYR A N 1
ATOM 1399 C CA . TYR A 1 175 ? 1.370 -2.745 17.664 1.00 98.62 175 TYR A CA 1
ATOM 1400 C C . TYR A 1 175 ? -0.047 -3.305 17.849 1.00 98.62 175 TYR A C 1
ATOM 1402 O O . TYR A 1 175 ? -0.298 -3.974 18.853 1.00 98.62 175 TYR A O 1
ATOM 1410 N N . GLU A 1 176 ? -0.937 -3.124 16.868 1.00 97.50 176 GLU A N 1
ATOM 1411 C CA . GLU A 1 176 ? -2.280 -3.715 16.855 1.00 97.50 176 GLU A CA 1
ATOM 1412 C C . GLU A 1 176 ? -2.200 -5.247 16.914 1.00 97.50 176 GLU A C 1
ATOM 1414 O O . GLU A 1 176 ? -2.895 -5.871 17.717 1.00 97.50 176 GLU A O 1
ATOM 1419 N N . LYS A 1 177 ? -1.312 -5.866 16.121 1.00 97.06 177 LYS A N 1
ATOM 1420 C CA . LYS A 1 177 ? -1.094 -7.323 16.118 1.00 97.06 177 LYS A CA 1
ATOM 1421 C C . LYS A 1 177 ? -0.504 -7.852 17.421 1.00 97.06 177 LYS A C 1
ATOM 1423 O O . LYS A 1 177 ? -0.846 -8.959 17.827 1.00 97.06 177 LYS A O 1
ATOM 1428 N N . LYS A 1 178 ? 0.326 -7.056 18.098 1.00 96.75 178 LYS A N 1
ATOM 1429 C CA . LYS A 1 178 ? 0.859 -7.368 19.434 1.00 96.75 178 LYS A CA 1
ATOM 1430 C C . LYS A 1 178 ? -0.142 -7.083 20.567 1.00 96.75 178 LYS A C 1
ATOM 1432 O O . LYS A 1 178 ? 0.192 -7.318 21.723 1.00 96.75 178 LYS A O 1
ATOM 1437 N N . GLY A 1 179 ? -1.338 -6.567 20.265 1.00 95.00 179 GLY A N 1
ATOM 1438 C CA . GLY A 1 179 ? -2.361 -6.215 21.257 1.00 95.00 179 GLY A CA 1
ATOM 1439 C C . GLY A 1 179 ? -2.076 -4.931 22.044 1.00 95.00 179 GLY A C 1
ATOM 1440 O O . GLY A 1 179 ? -2.786 -4.634 23.000 1.00 95.00 179 GLY A O 1
ATOM 1441 N N . ASN A 1 180 ? -1.060 -4.153 21.656 1.00 97.06 180 ASN A N 1
ATOM 1442 C CA . ASN A 1 180 ? -0.754 -2.860 22.266 1.00 97.06 180 ASN A CA 1
ATOM 1443 C C . ASN A 1 180 ? -1.550 -1.761 21.551 1.00 97.06 180 ASN A C 1
ATOM 1445 O O . ASN A 1 180 ? -1.050 -1.067 20.660 1.00 97.06 180 ASN A O 1
ATOM 1449 N N . TYR A 1 181 ? -2.826 -1.656 21.908 1.00 96.06 181 TYR A N 1
ATOM 1450 C CA . TYR A 1 181 ? -3.765 -0.772 21.229 1.00 96.06 181 TYR A CA 1
ATOM 1451 C C . TYR A 1 181 ? -3.465 0.712 21.456 1.00 96.06 181 TYR A C 1
ATOM 1453 O O . TYR A 1 181 ? -3.763 1.518 20.579 1.00 96.06 181 TYR A O 1
ATOM 1461 N N . GLU A 1 182 ? -2.847 1.090 22.576 1.00 97.25 182 GLU A N 1
ATOM 1462 C CA . GLU A 1 182 ? -2.463 2.474 22.867 1.00 97.25 182 GLU A CA 1
ATOM 1463 C C . GLU A 1 182 ? -1.376 2.963 21.905 1.00 97.25 182 GLU A C 1
ATOM 1465 O O . GLU A 1 182 ? -1.486 4.045 21.328 1.00 97.25 182 GLU A O 1
ATOM 1470 N N . GLN A 1 183 ? -0.338 2.151 21.679 1.00 98.06 183 GLN A N 1
ATOM 1471 C CA . GLN A 1 183 ? 0.699 2.495 20.705 1.00 98.06 183 GLN A CA 1
ATOM 1472 C C . GLN A 1 183 ? 0.171 2.423 19.271 1.00 98.06 183 GLN A C 1
ATOM 1474 O O . GLN A 1 183 ? 0.548 3.256 18.445 1.00 98.06 183 GLN A O 1
ATOM 1479 N N . ALA A 1 184 ? -0.717 1.472 18.970 1.00 98.25 184 ALA A N 1
ATOM 1480 C CA . ALA A 1 184 ? -1.366 1.405 17.665 1.00 98.25 184 ALA A CA 1
ATOM 1481 C C . ALA A 1 184 ? -2.180 2.676 17.377 1.00 98.25 184 ALA A C 1
ATOM 1483 O O . ALA A 1 184 ? -2.035 3.266 16.312 1.00 98.25 184 ALA A O 1
ATOM 1484 N N . GLU A 1 185 ? -2.985 3.135 18.340 1.00 98.31 185 GLU A N 1
ATOM 1485 C CA . GLU A 1 185 ? -3.805 4.343 18.215 1.00 98.31 185 GLU A CA 1
ATOM 1486 C C . GLU A 1 185 ? -2.954 5.574 17.915 1.00 98.31 185 GLU A C 1
ATOM 1488 O O . GLU A 1 185 ? -3.197 6.236 16.908 1.00 98.31 185 GLU A O 1
ATOM 1493 N N . LYS A 1 186 ? -1.901 5.811 18.709 1.00 98.56 186 LYS A N 1
ATOM 1494 C CA . LYS A 1 186 ? -0.985 6.937 18.499 1.00 98.56 186 LYS A CA 1
ATOM 1495 C C . LYS A 1 186 ? -0.412 6.950 17.080 1.00 98.56 186 LYS A C 1
ATOM 1497 O O . LYS A 1 186 ? -0.480 7.964 16.396 1.00 98.56 186 LYS A O 1
ATOM 1502 N N . ASN A 1 187 ? 0.127 5.821 16.618 1.00 98.75 187 ASN A N 1
ATOM 1503 C CA . ASN A 1 187 ? 0.760 5.748 15.298 1.00 98.75 187 ASN A CA 1
ATOM 1504 C C . ASN A 1 187 ? -0.266 5.832 14.151 1.00 98.75 187 ASN A C 1
ATOM 1506 O O . ASN A 1 187 ? 0.019 6.436 13.118 1.00 98.75 187 ASN A O 1
ATOM 1510 N N . TYR A 1 188 ? -1.479 5.299 14.330 1.00 98.75 188 TYR A N 1
ATOM 1511 C CA . TYR A 1 188 ? -2.553 5.493 13.356 1.00 98.75 188 TYR A CA 1
ATOM 1512 C C . TYR A 1 188 ? -3.010 6.954 13.274 1.00 98.75 188 TYR A C 1
ATOM 1514 O O . TYR A 1 188 ? -3.331 7.402 12.177 1.00 98.75 188 TYR A O 1
ATOM 1522 N N . GLN A 1 189 ? -3.031 7.714 14.374 1.00 98.62 189 GLN A N 1
ATOM 1523 C CA . GLN A 1 189 ? -3.364 9.146 14.330 1.00 98.62 189 GLN A CA 1
ATOM 1524 C C . GLN A 1 189 ? -2.328 9.950 13.536 1.00 98.62 189 GLN A C 1
ATOM 1526 O O . GLN A 1 189 ? -2.717 10.742 12.675 1.00 98.62 189 GLN A O 1
ATOM 1531 N N . GLU A 1 190 ? -1.032 9.705 13.765 1.00 98.56 190 GLU A N 1
ATOM 1532 C CA . GLU A 1 190 ? 0.045 10.342 12.989 1.00 98.56 190 GLU A CA 1
ATOM 1533 C C . GLU A 1 190 ? -0.101 10.017 11.497 1.00 98.56 190 GLU A C 1
ATOM 1535 O O . GLU A 1 190 ? -0.188 10.909 10.650 1.00 98.56 190 GLU A O 1
ATOM 1540 N N . SER A 1 191 ? -0.255 8.730 11.173 1.00 98.50 191 SER A N 1
ATOM 1541 C CA . SER A 1 191 ? -0.473 8.275 9.799 1.00 98.50 191 SER A CA 1
ATOM 1542 C C . SER A 1 191 ? -1.717 8.916 9.160 1.00 98.50 191 SER A C 1
ATOM 1544 O O . SER A 1 191 ? -1.658 9.399 8.028 1.00 98.50 191 SER A O 1
ATOM 1546 N N . LEU A 1 192 ? -2.835 9.006 9.892 1.00 98.62 192 LEU A N 1
ATOM 1547 C CA . LEU A 1 192 ? -4.076 9.632 9.424 1.00 98.62 192 LEU A CA 1
ATOM 1548 C C . LEU A 1 192 ? -3.877 11.111 9.072 1.00 98.62 192 LEU A C 1
ATOM 1550 O O . LEU A 1 192 ? -4.424 11.581 8.070 1.00 98.62 192 LEU A O 1
ATOM 1554 N N . GLY A 1 193 ? -3.120 11.848 9.889 1.00 98.50 193 GLY A N 1
ATOM 1555 C CA . GLY A 1 193 ? -2.777 13.245 9.626 1.00 98.50 193 GLY A CA 1
ATOM 1556 C C . GLY A 1 193 ? -2.014 13.404 8.312 1.00 98.50 193 GLY A C 1
ATOM 1557 O O . GLY A 1 193 ? -2.384 14.231 7.474 1.00 98.50 193 GLY A O 1
ATOM 1558 N N . LEU A 1 194 ? -1.012 12.552 8.091 1.00 98.38 194 LEU A N 1
ATOM 1559 C CA . LEU A 1 194 ? -0.184 12.584 6.885 1.00 98.38 194 LEU A CA 1
ATOM 1560 C C . LEU A 1 194 ? -0.965 12.168 5.628 1.00 98.38 194 LEU A C 1
ATOM 1562 O O . LEU A 1 194 ? -0.912 12.871 4.620 1.00 98.38 194 LEU A O 1
ATOM 1566 N N . PHE A 1 195 ? -1.783 11.113 5.677 1.00 98.44 195 PHE A N 1
ATOM 1567 C CA . PHE A 1 195 ? -2.609 10.734 4.520 1.00 98.44 195 PHE A CA 1
ATOM 1568 C C . PHE A 1 195 ? -3.680 11.775 4.175 1.00 98.44 195 PHE A C 1
ATOM 1570 O O . PHE A 1 195 ? -4.007 11.966 3.001 1.00 98.44 195 PHE A O 1
ATOM 1577 N N . ARG A 1 196 ? -4.192 12.517 5.166 1.00 98.12 196 ARG A N 1
ATOM 1578 C CA . ARG A 1 196 ? -5.055 13.682 4.910 1.00 98.12 196 ARG A CA 1
ATOM 1579 C C . ARG A 1 196 ? -4.312 14.802 4.193 1.00 98.12 196 ARG A C 1
ATOM 1581 O O . ARG A 1 196 ? -4.887 15.399 3.281 1.00 98.12 196 ARG A O 1
ATOM 1588 N N . LEU A 1 197 ? -3.058 15.063 4.565 1.00 97.81 197 LEU A N 1
ATOM 1589 C CA . LEU A 1 197 ? -2.205 16.043 3.890 1.00 97.81 197 LEU A CA 1
ATOM 1590 C C . LEU A 1 197 ? -1.944 15.642 2.430 1.00 97.81 197 LEU A C 1
ATOM 1592 O O . LEU A 1 197 ? -2.103 16.468 1.531 1.00 97.81 197 LEU A O 1
ATOM 1596 N N . LEU A 1 198 ? -1.666 14.357 2.189 1.00 96.81 198 LEU A N 1
ATOM 1597 C CA . LEU A 1 198 ? -1.515 13.770 0.850 1.00 96.81 198 LEU A CA 1
ATOM 1598 C C . LEU A 1 198 ? -2.829 13.703 0.057 1.00 96.81 198 LEU A C 1
ATOM 1600 O O . LEU A 1 198 ? -2.820 13.462 -1.148 1.00 96.81 198 LEU A O 1
ATOM 1604 N N . ARG A 1 199 ? -3.971 13.927 0.719 1.00 97.50 199 ARG A N 1
ATOM 1605 C CA . ARG A 1 199 ? -5.324 13.738 0.172 1.00 97.50 199 ARG A CA 1
ATOM 1606 C C . ARG A 1 199 ? -5.578 12.305 -0.314 1.00 97.50 199 ARG A C 1
ATOM 1608 O O . ARG A 1 199 ? -6.455 12.098 -1.158 1.00 97.50 199 ARG A O 1
ATOM 1615 N N . ASP A 1 200 ? -4.882 11.317 0.251 1.00 97.00 200 ASP A N 1
ATOM 1616 C CA . ASP A 1 200 ? -5.154 9.906 -0.015 1.00 97.00 200 ASP A CA 1
ATOM 1617 C C . ASP A 1 200 ? -6.410 9.472 0.748 1.00 97.00 200 ASP A C 1
ATOM 1619 O O . ASP A 1 200 ? -6.388 9.047 1.905 1.00 97.00 200 ASP A O 1
ATOM 1623 N N . ARG A 1 201 ? -7.553 9.586 0.070 1.00 96.25 201 ARG A N 1
ATOM 1624 C CA . ARG A 1 201 ? -8.855 9.214 0.634 1.00 96.25 201 ARG A CA 1
ATOM 1625 C C . ARG A 1 201 ? -8.978 7.720 0.910 1.00 96.25 201 ARG A C 1
ATOM 1627 O O . ARG A 1 201 ? -9.795 7.340 1.751 1.00 96.25 201 ARG A O 1
ATOM 1634 N N . ARG A 1 202 ? -8.229 6.875 0.194 1.00 95.25 202 ARG A N 1
ATOM 1635 C CA . ARG A 1 202 ? -8.288 5.422 0.369 1.00 95.25 202 ARG A CA 1
ATOM 1636 C C . ARG A 1 202 ? -7.628 5.054 1.686 1.00 95.25 202 ARG A C 1
ATOM 1638 O O . ARG A 1 202 ? -8.302 4.449 2.525 1.00 95.25 202 ARG A O 1
ATOM 1645 N N . GLU A 1 203 ? -6.391 5.483 1.895 1.00 97.31 203 GLU A N 1
ATOM 1646 C CA . GLU A 1 203 ? -5.667 5.209 3.137 1.00 97.31 203 GLU A CA 1
ATOM 1647 C C . GLU A 1 203 ? -6.280 5.946 4.331 1.00 97.31 203 GLU A C 1
ATOM 1649 O O . GLU A 1 203 ? -6.468 5.329 5.381 1.00 97.31 203 GLU A O 1
ATOM 1654 N N . GLU A 1 204 ? -6.767 7.184 4.154 1.00 98.25 204 GLU A N 1
ATOM 1655 C CA . GLU A 1 204 ? -7.565 7.878 5.177 1.00 98.25 204 GLU A CA 1
ATOM 1656 C C . GLU A 1 204 ? -8.744 7.002 5.640 1.00 98.25 204 GLU A C 1
ATOM 1658 O O . GLU A 1 204 ? -8.950 6.786 6.836 1.00 98.25 204 GLU A O 1
ATOM 1663 N N . SER A 1 205 ? -9.511 6.442 4.698 1.00 98.12 205 SER A N 1
ATOM 1664 C CA . SER A 1 205 ? -10.662 5.598 5.031 1.00 98.12 205 SER A CA 1
ATOM 1665 C C . SER A 1 205 ? -10.276 4.299 5.746 1.00 98.12 205 SER A C 1
ATOM 1667 O O . SER A 1 205 ? -11.021 3.841 6.620 1.00 98.12 205 SER A O 1
ATOM 1669 N N . ASN A 1 206 ? -9.131 3.709 5.397 1.00 97.81 206 ASN A N 1
ATOM 1670 C CA . ASN A 1 206 ? -8.635 2.474 5.996 1.00 97.81 206 ASN A CA 1
ATOM 1671 C C . ASN A 1 206 ? -8.139 2.719 7.424 1.00 97.81 206 ASN A C 1
ATOM 1673 O O . ASN A 1 206 ? -8.488 1.958 8.324 1.00 97.81 206 ASN A O 1
ATOM 1677 N N . ILE A 1 207 ? -7.421 3.813 7.669 1.00 98.56 207 ILE A N 1
ATOM 1678 C CA . ILE A 1 207 ? -6.943 4.154 9.012 1.00 98.56 207 ILE A CA 1
ATOM 1679 C C . ILE A 1 207 ? -8.103 4.535 9.931 1.00 98.56 207 ILE A C 1
ATOM 1681 O O . ILE A 1 207 ? -8.170 4.058 11.062 1.00 98.56 207 ILE A O 1
ATOM 1685 N N . LEU A 1 208 ? -9.086 5.300 9.440 1.00 98.69 208 LEU A N 1
ATOM 1686 C CA . LEU A 1 208 ? -10.316 5.572 10.195 1.00 98.69 208 LEU A CA 1
ATOM 1687 C C . LEU A 1 208 ? -11.043 4.275 10.579 1.00 98.69 208 LEU A C 1
ATOM 1689 O O . LEU A 1 208 ? -11.580 4.171 11.679 1.00 98.69 208 LEU A O 1
ATOM 1693 N N . LEU A 1 209 ? -11.045 3.265 9.702 1.00 98.19 209 LEU A N 1
ATOM 1694 C CA . LEU A 1 209 ? -11.612 1.956 10.027 1.00 98.19 209 LEU A CA 1
ATOM 1695 C C . LEU A 1 209 ? -10.847 1.287 11.178 1.00 98.19 209 LEU A C 1
ATOM 1697 O O . LEU A 1 209 ? -11.474 0.781 12.110 1.00 98.19 209 LEU A O 1
ATOM 1701 N N . ARG A 1 210 ? -9.509 1.299 11.126 1.00 98.19 210 ARG A N 1
ATOM 1702 C CA . ARG A 1 210 ? -8.636 0.723 12.163 1.00 98.19 210 ARG A CA 1
ATOM 1703 C C . ARG A 1 210 ? -8.801 1.421 13.507 1.00 98.19 210 ARG A C 1
ATOM 1705 O O . ARG A 1 210 ? -8.991 0.747 14.516 1.00 98.19 210 ARG A O 1
ATOM 1712 N N . LEU A 1 211 ? -8.855 2.752 13.517 1.00 98.56 211 LEU A N 1
ATOM 1713 C CA . LEU A 1 211 ? -9.166 3.530 14.716 1.00 98.56 211 LEU A CA 1
ATOM 1714 C C . LEU A 1 211 ? -10.549 3.158 15.271 1.00 98.56 211 LEU A C 1
ATOM 1716 O O . LEU A 1 211 ? -10.678 2.912 16.465 1.00 98.56 211 LEU A O 1
ATOM 1720 N N . GLY A 1 212 ? -11.574 3.003 14.425 1.00 97.88 212 GLY A N 1
ATOM 1721 C CA . GLY A 1 212 ? -12.891 2.523 14.864 1.00 97.88 212 GLY A CA 1
ATOM 1722 C C . GLY A 1 212 ? -12.832 1.174 15.592 1.00 97.88 212 GLY A C 1
ATOM 1723 O O . GLY A 1 212 ? -13.464 1.001 16.638 1.00 97.88 212 GLY A O 1
ATOM 1724 N N . VAL A 1 213 ? -12.027 0.235 15.084 1.00 96.44 213 VAL A N 1
ATOM 1725 C CA . VAL A 1 213 ? -11.788 -1.066 15.730 1.00 96.44 213 VAL A CA 1
ATOM 1726 C C . VAL A 1 213 ? -11.077 -0.891 17.073 1.00 96.44 213 VAL A C 1
ATOM 1728 O O . VAL A 1 213 ? -11.546 -1.436 18.070 1.00 96.44 213 VAL A O 1
ATOM 1731 N N . ILE A 1 214 ? -10.004 -0.102 17.132 1.00 97.31 214 ILE A N 1
ATOM 1732 C CA . ILE A 1 214 ? -9.237 0.138 18.365 1.00 97.31 214 ILE A CA 1
ATOM 1733 C C . ILE A 1 214 ? -10.101 0.784 19.452 1.00 97.31 214 ILE A C 1
ATOM 1735 O O . ILE A 1 214 ? -10.170 0.286 20.574 1.00 97.31 214 ILE A O 1
ATOM 1739 N N . TYR A 1 215 ? -10.844 1.842 19.123 1.00 96.69 215 TYR A N 1
ATOM 1740 C CA . TYR A 1 215 ? -11.729 2.501 20.085 1.00 96.69 215 TYR A CA 1
ATOM 1741 C C . TYR A 1 215 ? -12.868 1.578 20.551 1.00 96.69 215 TYR A C 1
ATOM 1743 O O . TYR A 1 215 ? -13.316 1.678 21.697 1.00 96.69 215 TYR A O 1
ATOM 1751 N N . SER A 1 216 ? -13.302 0.627 19.714 1.00 94.06 216 SER A N 1
ATOM 1752 C CA . SER A 1 216 ? -14.220 -0.431 20.143 1.00 94.06 216 SER A CA 1
ATOM 1753 C C . SER A 1 216 ? -13.575 -1.372 21.168 1.00 94.06 216 SER A C 1
ATOM 1755 O O . SER A 1 216 ? -14.271 -1.792 22.095 1.00 94.06 216 SER A O 1
ATOM 1757 N N . GLN A 1 217 ? -12.282 -1.698 21.037 1.00 92.94 217 GLN A N 1
ATOM 1758 C CA . GLN A 1 217 ? -11.553 -2.513 22.023 1.00 92.94 217 GLN A CA 1
ATOM 1759 C C . GLN A 1 217 ? -11.396 -1.783 23.359 1.00 92.94 217 GLN A C 1
ATOM 1761 O O . GLN A 1 217 ? -11.602 -2.378 24.411 1.00 92.94 217 GLN A O 1
ATOM 1766 N N . PHE A 1 218 ? -11.168 -0.469 23.331 1.00 92.75 218 PHE A N 1
ATOM 1767 C CA . PHE A 1 218 ? -11.152 0.365 24.539 1.00 92.75 218 PHE A CA 1
ATOM 1768 C C . PHE A 1 218 ? -12.525 0.545 25.207 1.00 92.75 218 PHE A C 1
ATOM 1770 O O . PHE A 1 218 ? -12.630 1.216 26.231 1.00 92.75 218 PHE A O 1
ATOM 1777 N N . GLY A 1 219 ? -13.611 0.029 24.622 1.00 91.56 219 GLY A N 1
ATOM 1778 C CA . GLY A 1 219 ? -14.969 0.265 25.121 1.00 91.56 219 GLY A CA 1
ATOM 1779 C C . GLY A 1 219 ? -15.458 1.710 24.940 1.00 91.56 219 GLY A C 1
ATOM 1780 O O . GLY A 1 219 ? -16.541 2.058 25.423 1.00 91.56 219 GLY A O 1
ATOM 1781 N N . LYS A 1 220 ? -14.711 2.539 24.202 1.00 94.69 220 LYS A N 1
ATOM 1782 C CA . LYS A 1 220 ? -15.051 3.919 23.837 1.00 94.69 220 LYS A CA 1
ATOM 1783 C C . LYS A 1 220 ? -16.026 3.923 22.655 1.00 94.69 220 LYS A C 1
ATOM 1785 O O . LYS A 1 220 ? -15.706 4.302 21.531 1.00 94.69 220 LYS A O 1
ATOM 1790 N N . ILE A 1 221 ? -17.251 3.461 22.917 1.00 94.88 221 ILE A N 1
ATOM 1791 C CA . ILE A 1 221 ? -18.263 3.182 21.882 1.00 94.88 221 ILE A CA 1
ATOM 1792 C C . ILE A 1 221 ? -18.586 4.417 21.023 1.00 94.88 221 ILE A C 1
ATOM 1794 O O . ILE A 1 221 ? -18.740 4.289 19.809 1.00 94.88 221 ILE A O 1
ATOM 1798 N N . LYS A 1 222 ? -18.693 5.609 21.627 1.00 95.38 222 LYS A N 1
ATOM 1799 C CA . LYS A 1 222 ? -19.028 6.844 20.893 1.00 95.38 222 LYS A CA 1
ATOM 1800 C C . LYS A 1 222 ? -17.952 7.194 19.859 1.00 95.38 222 LYS A C 1
ATOM 1802 O O . LYS A 1 222 ? -18.292 7.466 18.708 1.00 95.38 222 LYS A O 1
ATOM 1807 N N . ASP A 1 223 ? -16.685 7.107 20.250 1.00 96.62 223 ASP A N 1
ATOM 1808 C CA . ASP A 1 223 ? -15.543 7.373 19.372 1.00 96.62 223 ASP A CA 1
ATOM 1809 C C . ASP A 1 223 ? -15.444 6.320 18.264 1.00 96.62 223 ASP A C 1
ATOM 1811 O O . ASP A 1 223 ? -15.289 6.655 17.091 1.00 96.62 223 ASP A O 1
ATOM 1815 N N . ALA A 1 224 ? -15.644 5.042 18.601 1.00 97.75 224 ALA A N 1
ATOM 1816 C CA . ALA A 1 224 ? -15.677 3.964 17.615 1.00 97.75 224 ALA A CA 1
ATOM 1817 C C . ALA A 1 224 ? -16.741 4.214 16.529 1.00 97.75 224 ALA A C 1
ATOM 1819 O O . ALA A 1 224 ? -16.449 4.143 15.334 1.00 97.75 224 ALA A O 1
ATOM 1820 N N . ILE A 1 225 ? -17.967 4.582 16.929 1.00 98.06 225 ILE A N 1
ATOM 1821 C CA . ILE A 1 225 ? -19.050 4.943 15.997 1.00 98.06 225 ILE A CA 1
ATOM 1822 C C . ILE A 1 225 ? -18.651 6.137 15.122 1.00 98.06 225 ILE A C 1
ATOM 1824 O O . ILE A 1 225 ? -18.931 6.133 13.921 1.00 98.06 225 ILE A O 1
ATOM 1828 N N . PHE A 1 226 ? -18.018 7.158 15.702 1.00 98.19 226 PHE A N 1
ATOM 1829 C CA . PHE A 1 226 ? -17.556 8.335 14.968 1.00 98.19 226 PHE A CA 1
ATOM 1830 C C . PHE A 1 226 ? -16.569 7.957 13.856 1.00 98.19 226 PHE A C 1
ATOM 1832 O O . PHE A 1 226 ? -16.797 8.303 12.692 1.00 98.19 226 PHE A O 1
ATOM 1839 N N . TYR A 1 227 ? -15.536 7.179 14.182 1.00 98.50 227 TYR A N 1
ATOM 1840 C CA . TYR A 1 227 ? -14.539 6.716 13.217 1.00 98.50 227 TYR A CA 1
ATOM 1841 C C . TYR A 1 227 ? -15.142 5.810 12.134 1.00 98.50 227 TYR A C 1
ATOM 1843 O O . TYR A 1 227 ? -14.915 6.044 10.942 1.00 98.50 227 TYR A O 1
ATOM 1851 N N . PHE A 1 228 ? -15.996 4.846 12.503 1.00 98.50 228 PHE A N 1
ATOM 1852 C CA . PHE A 1 228 ? -16.668 3.986 11.524 1.00 98.50 228 PHE A CA 1
ATOM 1853 C C . PHE A 1 228 ? -17.570 4.770 10.563 1.00 98.50 228 PHE A C 1
ATOM 1855 O O . PHE A 1 228 ? -17.582 4.482 9.365 1.00 98.50 228 PHE A O 1
ATOM 1862 N N . LYS A 1 229 ? -18.296 5.791 11.041 1.00 98.44 229 LYS A N 1
ATOM 1863 C CA . LYS A 1 229 ? -19.122 6.652 10.174 1.00 98.44 229 LYS A CA 1
ATOM 1864 C C . LYS A 1 229 ? -18.278 7.443 9.175 1.00 98.44 229 LYS A C 1
ATOM 1866 O O . LYS A 1 229 ? -18.661 7.531 8.006 1.00 98.44 229 LYS A O 1
ATOM 1871 N N . GLN A 1 230 ? -17.143 7.998 9.603 1.00 98.38 230 GLN A N 1
ATOM 1872 C CA . GLN A 1 230 ? -16.243 8.705 8.690 1.00 98.38 230 GLN A CA 1
ATOM 1873 C C . GLN A 1 230 ? -15.637 7.764 7.644 1.00 98.38 230 GLN A C 1
ATOM 1875 O O . GLN A 1 230 ? -15.706 8.060 6.450 1.00 98.38 230 GLN A O 1
ATOM 1880 N N . SER A 1 231 ? -15.132 6.603 8.075 1.00 98.44 231 SER A N 1
ATOM 1881 C CA . SER A 1 231 ? -14.605 5.579 7.168 1.00 98.44 231 SER A CA 1
ATOM 1882 C C . SER A 1 231 ? -15.656 5.143 6.142 1.00 98.44 231 SER A C 1
ATOM 1884 O O . SER A 1 231 ? -15.392 5.164 4.939 1.00 98.44 231 SER A O 1
ATOM 1886 N N . LYS A 1 232 ? -16.890 4.853 6.589 1.00 98.31 232 LYS A N 1
ATOM 1887 C CA . LYS A 1 232 ? -18.015 4.495 5.711 1.00 98.31 232 LYS A CA 1
ATOM 1888 C C . LYS A 1 232 ? -18.270 5.560 4.643 1.00 98.31 232 LYS A C 1
ATOM 1890 O O . LYS A 1 232 ? -18.427 5.230 3.470 1.00 98.31 232 LYS A O 1
ATOM 1895 N N . LYS A 1 233 ? -18.312 6.839 5.037 1.00 98.25 233 LYS A N 1
ATOM 1896 C CA . LYS A 1 233 ? -18.564 7.957 4.115 1.00 98.25 233 LYS A CA 1
ATOM 1897 C C . LYS A 1 233 ? -17.529 7.995 2.986 1.00 98.25 233 LYS A C 1
ATOM 1899 O O . LYS A 1 233 ? -17.919 8.124 1.827 1.00 98.25 233 LYS A O 1
ATOM 1904 N N . LEU A 1 234 ? -16.244 7.859 3.316 1.00 97.50 234 LEU A N 1
ATOM 1905 C CA . LEU A 1 234 ? -15.166 7.838 2.323 1.00 97.50 234 LEU A CA 1
ATOM 1906 C C . LEU A 1 234 ? -15.227 6.581 1.449 1.00 97.50 234 LEU A C 1
ATOM 1908 O O . LEU A 1 234 ? -15.178 6.686 0.228 1.00 97.50 234 LEU A O 1
ATOM 1912 N N . LYS A 1 235 ? -15.430 5.401 2.044 1.00 97.06 235 LYS A N 1
ATOM 1913 C CA . LYS A 1 235 ? -15.552 4.134 1.302 1.00 97.06 235 LYS A CA 1
ATOM 1914 C C . LYS A 1 235 ? -16.704 4.156 0.298 1.00 97.06 235 LYS A C 1
ATOM 1916 O O . LYS A 1 235 ? -16.525 3.731 -0.840 1.00 97.06 235 LYS A O 1
ATOM 1921 N N . LYS A 1 236 ? -17.834 4.776 0.651 1.00 95.94 236 LYS A N 1
ATOM 1922 C CA . LYS A 1 236 ? -18.946 5.021 -0.279 1.00 95.94 236 LYS A CA 1
ATOM 1923 C C . LYS A 1 236 ? -18.539 5.908 -1.462 1.00 95.94 236 LYS A C 1
ATOM 1925 O O . LYS A 1 236 ? -18.870 5.590 -2.601 1.00 95.94 236 LYS A O 1
ATOM 1930 N N . GLN A 1 237 ? -17.809 7.002 -1.221 1.00 95.44 237 GLN A N 1
ATOM 1931 C CA . GLN A 1 237 ? -17.293 7.872 -2.294 1.00 95.44 237 GLN A CA 1
ATOM 1932 C C . GLN A 1 237 ? -16.310 7.129 -3.211 1.00 95.44 237 GLN A C 1
ATOM 1934 O O . GLN A 1 237 ? -16.325 7.327 -4.424 1.00 95.44 237 GLN A O 1
ATOM 1939 N N . LEU A 1 238 ? -15.510 6.232 -2.633 1.00 92.56 238 LEU A N 1
ATOM 1940 C CA . LEU A 1 238 ? -14.551 5.378 -3.335 1.00 92.56 238 LEU A CA 1
ATOM 1941 C C . LEU A 1 238 ? -15.191 4.157 -4.013 1.00 92.56 238 LEU A C 1
ATOM 1943 O O . LEU A 1 238 ? -14.483 3.399 -4.674 1.00 92.56 238 LEU A O 1
ATOM 1947 N N . LYS A 1 239 ? -16.509 3.953 -3.864 1.00 93.19 239 LYS A N 1
ATOM 1948 C CA . LYS A 1 239 ? -17.238 2.760 -4.334 1.00 93.19 239 LYS A CA 1
ATOM 1949 C C . LYS A 1 239 ? -16.676 1.441 -3.766 1.00 93.19 239 LYS A C 1
ATOM 1951 O O . LYS A 1 239 ? -16.819 0.386 -4.381 1.00 93.19 239 LYS A O 1
ATOM 1956 N N . ASP A 1 240 ? -16.071 1.489 -2.579 1.00 91.38 240 ASP A N 1
ATOM 1957 C CA . ASP A 1 240 ? -15.606 0.322 -1.824 1.00 91.38 240 ASP A CA 1
ATOM 1958 C C . ASP A 1 240 ? -16.776 -0.302 -1.046 1.00 91.38 240 ASP A C 1
ATOM 1960 O O . ASP A 1 240 ? -16.981 -0.044 0.142 1.00 91.38 240 ASP A O 1
ATOM 1964 N N . ILE A 1 241 ? -17.567 -1.123 -1.744 1.00 92.44 241 ILE A N 1
ATOM 1965 C CA . ILE A 1 241 ? -18.758 -1.791 -1.189 1.00 92.44 241 ILE A CA 1
ATOM 1966 C C . ILE A 1 241 ? -18.386 -2.727 -0.029 1.00 92.44 241 ILE A C 1
ATOM 1968 O O . ILE A 1 241 ? -19.106 -2.811 0.965 1.00 92.44 241 ILE A O 1
ATOM 1972 N N . LEU A 1 242 ? -17.260 -3.441 -0.135 1.00 91.75 242 LEU A N 1
ATOM 1973 C CA . LEU A 1 242 ? -16.822 -4.375 0.907 1.00 91.75 242 LEU A CA 1
ATOM 1974 C C . LEU A 1 242 ? -16.451 -3.629 2.186 1.00 91.75 242 LEU A C 1
ATOM 1976 O O . LEU A 1 242 ? -16.860 -4.027 3.279 1.00 91.75 242 LEU A O 1
ATOM 1980 N N . GLY A 1 243 ? -15.712 -2.532 2.047 1.00 91.75 243 GLY A N 1
ATOM 1981 C CA . GLY A 1 243 ? -15.382 -1.667 3.162 1.00 91.75 243 GLY A CA 1
ATOM 1982 C C . GLY A 1 243 ? -16.614 -1.010 3.788 1.00 91.75 243 GLY A C 1
ATOM 1983 O O . GLY A 1 243 ? -16.702 -0.953 5.013 1.00 91.75 243 GLY A O 1
ATOM 1984 N N . GLU A 1 244 ? -17.576 -0.552 2.981 1.00 95.19 244 GLU A N 1
ATOM 1985 C CA . GLU A 1 244 ? -18.850 -0.014 3.477 1.00 95.19 244 GLU A CA 1
ATOM 1986 C C . GLU A 1 244 ? -19.598 -1.045 4.336 1.00 95.19 244 GLU A C 1
ATOM 1988 O O . GLU A 1 244 ? -19.955 -0.757 5.482 1.00 95.19 244 GLU A O 1
ATOM 1993 N N . ASN A 1 245 ? -19.745 -2.271 3.828 1.00 95.12 245 ASN A N 1
ATOM 1994 C CA . ASN A 1 245 ? -20.394 -3.368 4.546 1.00 95.12 245 ASN A CA 1
ATOM 1995 C C . ASN A 1 245 ? -19.675 -3.708 5.859 1.00 95.12 245 ASN A C 1
ATOM 1997 O O . ASN A 1 245 ? -20.316 -4.023 6.866 1.00 95.12 245 ASN A O 1
ATOM 2001 N N . PHE A 1 246 ? -18.342 -3.636 5.872 1.00 95.69 246 PHE A N 1
ATOM 2002 C CA . PHE A 1 246 ? -17.563 -3.860 7.085 1.00 95.69 246 PHE A CA 1
ATOM 2003 C C . PHE A 1 246 ? -17.831 -2.773 8.138 1.00 95.69 246 PHE A C 1
ATOM 2005 O O . PHE A 1 246 ? -18.036 -3.099 9.311 1.00 95.69 246 PHE A O 1
ATOM 2012 N N . CYS A 1 247 ? -17.891 -1.497 7.740 1.00 96.50 247 CYS A N 1
ATOM 2013 C CA . CYS A 1 247 ? -18.293 -0.412 8.638 1.00 96.50 247 CYS A CA 1
ATOM 2014 C C . CYS A 1 247 ? -19.708 -0.634 9.190 1.00 96.50 247 CYS A C 1
ATOM 2016 O O . CYS A 1 247 ? -19.923 -0.492 10.392 1.00 96.50 247 CYS A O 1
ATOM 2018 N N . ASP A 1 248 ? -20.660 -1.035 8.344 1.00 97.12 248 ASP A N 1
ATOM 2019 C CA . ASP A 1 248 ? -22.050 -1.266 8.750 1.00 97.12 248 ASP A CA 1
ATOM 2020 C C . ASP A 1 248 ? -22.206 -2.400 9.755 1.00 97.12 248 ASP A C 1
ATOM 2022 O O . ASP A 1 248 ? -22.919 -2.252 10.752 1.00 97.12 248 ASP A O 1
ATOM 2026 N N . LYS A 1 249 ? -21.484 -3.504 9.549 1.00 97.19 249 LYS A N 1
ATOM 2027 C CA . LYS A 1 249 ? -21.450 -4.612 10.506 1.00 97.19 249 LYS A CA 1
ATOM 2028 C C . LYS A 1 249 ? -20.984 -4.143 11.888 1.00 97.19 249 LYS A C 1
ATOM 2030 O O . LYS A 1 249 ? -21.613 -4.481 12.891 1.00 97.19 249 LYS A O 1
ATOM 2035 N N . ASN A 1 250 ? -19.910 -3.354 11.945 1.00 97.12 250 ASN A N 1
ATOM 2036 C CA . ASN A 1 250 ? -19.370 -2.854 13.211 1.00 97.12 250 ASN A CA 1
ATOM 2037 C C . ASN A 1 250 ? -20.293 -1.818 13.867 1.00 97.12 250 ASN A C 1
ATOM 2039 O O . ASN A 1 250 ? -20.534 -1.885 15.070 1.00 97.12 250 ASN A O 1
ATOM 2043 N N . LEU A 1 251 ? -20.871 -0.901 13.087 1.00 97.50 251 LEU A N 1
ATOM 2044 C CA . LEU A 1 251 ? -21.839 0.077 13.589 1.00 97.50 251 LEU A CA 1
ATOM 2045 C C . LEU A 1 251 ? -23.076 -0.599 14.186 1.00 97.50 251 LEU A C 1
ATOM 2047 O O . LEU A 1 251 ? -23.523 -0.205 15.263 1.00 97.50 251 LEU A O 1
ATOM 2051 N N . LYS A 1 252 ? -23.608 -1.635 13.525 1.00 96.50 252 LYS A N 1
ATOM 2052 C CA . LYS A 1 252 ? -24.742 -2.414 14.037 1.00 96.50 252 LYS A CA 1
ATOM 2053 C C . LYS A 1 252 ? -24.411 -3.059 15.385 1.00 96.50 252 LYS A C 1
ATOM 2055 O O . LYS A 1 252 ? -25.153 -2.847 16.342 1.00 96.50 252 LYS A O 1
ATOM 2060 N N . ALA A 1 253 ? -23.273 -3.749 15.476 1.00 95.62 253 ALA A N 1
ATOM 2061 C CA . ALA A 1 253 ? -22.831 -4.392 16.713 1.00 95.62 253 ALA A CA 1
ATOM 2062 C C . ALA A 1 253 ? -22.649 -3.386 17.868 1.00 95.62 253 ALA A C 1
ATOM 2064 O O . ALA A 1 253 ? -23.011 -3.660 19.011 1.00 95.62 253 ALA A O 1
ATOM 2065 N N . LEU A 1 254 ? -22.123 -2.190 17.584 1.00 95.00 254 LEU A N 1
ATOM 2066 C CA . LEU A 1 254 ? -21.972 -1.136 18.592 1.00 95.00 254 LEU A CA 1
ATOM 2067 C C . LEU A 1 254 ? -23.317 -0.550 19.043 1.00 95.00 254 LEU A C 1
ATOM 2069 O O . LEU A 1 254 ? -23.494 -0.281 20.230 1.00 95.00 254 LEU A O 1
ATOM 2073 N N . HIS A 1 255 ? -24.278 -0.374 18.133 1.00 93.62 255 HIS A N 1
ATOM 2074 C CA . HIS A 1 255 ? -25.622 0.082 18.495 1.00 93.62 255 HIS A CA 1
ATOM 2075 C C . HIS A 1 255 ? -26.388 -0.951 19.333 1.00 93.62 255 HIS A C 1
ATOM 2077 O O . HIS A 1 255 ? -27.097 -0.564 20.261 1.00 93.62 255 HIS A O 1
ATOM 2083 N N . GLU A 1 256 ? -26.233 -2.245 19.047 1.00 92.81 256 GLU A N 1
ATOM 2084 C CA . GLU A 1 256 ? -26.798 -3.328 19.865 1.00 92.81 256 GLU A CA 1
ATOM 2085 C C . GLU A 1 256 ? -26.230 -3.289 21.291 1.00 92.81 256 GLU A C 1
ATOM 2087 O O . GLU A 1 256 ? -27.003 -3.234 22.247 1.00 92.81 256 GLU A O 1
ATOM 2092 N N . LYS A 1 257 ? -24.906 -3.136 21.443 1.00 90.19 257 LYS A N 1
ATOM 2093 C CA . LYS A 1 257 ? -24.270 -2.957 22.763 1.00 90.19 257 LYS A CA 1
ATOM 2094 C C . LYS A 1 257 ? -24.806 -1.752 23.544 1.00 90.19 257 LYS A C 1
ATOM 2096 O O . LYS A 1 257 ? -24.899 -1.818 24.768 1.00 90.19 257 LYS A O 1
ATOM 2101 N N . ILE A 1 258 ? -25.140 -0.642 22.878 1.00 90.44 258 ILE A N 1
ATOM 2102 C CA . ILE A 1 258 ? -25.751 0.521 23.550 1.00 90.44 258 ILE A CA 1
ATOM 2103 C C . ILE A 1 258 ? -27.155 0.172 24.048 1.00 90.44 258 ILE A C 1
ATOM 2105 O O . ILE A 1 258 ? -27.482 0.471 25.194 1.00 90.44 258 ILE A O 1
ATOM 2109 N N . LYS A 1 259 ? -27.976 -0.469 23.208 1.00 88.50 259 LYS A N 1
ATOM 2110 C CA . LYS A 1 259 ? -29.338 -0.872 23.586 1.00 88.50 259 LYS A CA 1
ATOM 2111 C C . LYS A 1 259 ? -29.326 -1.816 24.785 1.00 88.50 259 LYS A C 1
ATOM 2113 O O . LYS A 1 259 ? -30.064 -1.588 25.733 1.00 88.50 259 LYS A O 1
ATOM 2118 N N . GLU A 1 260 ? -28.451 -2.818 24.778 1.00 86.31 260 GLU A N 1
ATOM 2119 C CA . GLU A 1 260 ? -28.298 -3.756 25.896 1.00 86.31 260 GLU A CA 1
ATOM 2120 C C . GLU A 1 260 ? -27.867 -3.067 27.194 1.00 86.31 260 GLU A C 1
ATOM 2122 O O . GLU A 1 260 ? -28.359 -3.420 28.262 1.00 86.31 260 GLU A O 1
ATOM 2127 N N . ARG A 1 261 ? -26.966 -2.076 27.125 1.00 82.75 261 ARG A N 1
ATOM 2128 C CA . ARG A 1 261 ? -26.559 -1.293 28.305 1.00 82.75 261 ARG A CA 1
ATOM 2129 C C . ARG A 1 261 ? -27.708 -0.462 28.869 1.00 82.75 261 ARG A C 1
ATOM 2131 O O . ARG A 1 261 ? -27.851 -0.396 30.081 1.00 82.75 261 ARG A O 1
ATOM 2138 N N . ASN A 1 262 ? -28.527 0.125 28.001 1.00 78.94 262 ASN A N 1
ATOM 2139 C CA . ASN A 1 262 ? -29.665 0.946 28.412 1.00 78.94 262 ASN A CA 1
ATOM 2140 C C . ASN A 1 262 ? -30.839 0.122 28.968 1.00 78.94 262 ASN A C 1
ATOM 2142 O O . ASN A 1 262 ? -31.669 0.680 29.665 1.00 78.94 262 ASN A O 1
ATOM 2146 N N . LEU A 1 263 ? -30.920 -1.178 28.659 1.00 71.38 263 LEU A N 1
ATOM 2147 C CA . LEU A 1 263 ? -31.939 -2.097 29.191 1.00 71.38 263 LEU A CA 1
ATOM 2148 C C . LEU A 1 263 ? -31.564 -2.705 30.557 1.00 71.38 263 LEU A C 1
ATOM 2150 O O . LEU A 1 263 ? -32.377 -3.407 31.149 1.00 71.38 263 LEU A O 1
ATOM 2154 N N . LYS A 1 264 ? -30.329 -2.495 31.031 1.00 65.00 264 LYS A N 1
ATOM 2155 C CA . LYS A 1 264 ? -29.816 -3.011 32.315 1.00 65.00 264 LYS A CA 1
ATOM 2156 C C . LYS A 1 264 ? -29.770 -1.951 33.429 1.00 65.00 264 LYS A C 1
ATOM 2158 O O . LYS A 1 264 ? -29.209 -2.230 34.486 1.00 65.00 264 LYS A O 1
ATOM 2163 N N . ILE A 1 265 ? -30.306 -0.758 33.173 1.00 51.38 265 ILE A N 1
ATOM 2164 C CA . ILE A 1 265 ? -30.453 0.370 34.109 1.00 51.38 265 ILE A CA 1
ATOM 2165 C C . ILE A 1 265 ? -31.949 0.607 34.286 1.00 51.38 265 ILE A C 1
ATOM 2167 O O . ILE A 1 265 ? -32.362 0.840 35.439 1.00 51.38 265 ILE A O 1
#

Sequence (265 aa):
MSKGQKLLRNGILLTEEGKWKKSIPKLEQALEIFLTEKNQEMIALTRSFLGMAYRPLKRYEDALKQFDEFLKLVIEMKDRFGVAQAYLDISLTLSLQKKYDSALNVMKKCLKIVQEELKDKDVEARALANIGGIYLLKEDYDTALATYKKGLKISEEVDFIDGSSECYKGIAEVYEKKGNYEQAEKNYQESLGLFRLLRDRREESNILLRLGVIYSQFGKIKDAIFYFKQSKKLKKQLKDILGENFCDKNLKALHEKIKERNLKI

Radius of gyration: 20.91 Å; Cα contacts (8 Å, |Δi|>4): 359; chains: 1; bounding box: 57×32×68 Å

pLDDT: mean 95.73, std 5.1, range [51.38, 98.88]

Nearest PDB structures (foldseek):
  4a1s-assembly1_B  TM=7.116E-01  e=5.408E-11  Drosophila melanogaster
  5a7d-assembly2_E  TM=6.973E-01  e=1.266E-09  Drosophila melanogaster
  7t7t-assembly1_A  TM=7.782E-01  e=4.104E-07  Citrus unshiu
  4gyo-assembly3_B  TM=6.888E-01  e=6.360E-07  Bacillus subtilis subsp. subtilis str. 168
  3ro3-assembly1_A  TM=8.150E-01  e=1.556E-05  Mus musculus